Protein 3BL4 (pdb70)

Organism: Arthrobacter sp. (strain FB24) (NCBI:txid290399)

Solvent-accessible surface area: 11296 Å² total

Sequence (226 aa):
DSEVGTEAGLTLGGDGILRLTWPRGAAITAADDAERALRVNQLCGDDRHPLVDATTADVSRGARAVFGRPCQASRIALLGSSPVDRVVLANFFLGINAVPCPTKFFTSERDALTWLALTGLTLGGDGILRLTWPRGAAITAADAERALRRVNQLCGDDRHPLVDATTADVSRGARAVFGRPCQASRIALLGSSPVDRVVLANFFLGINAVPCPTKFFTSERDALTWLALT

CATH classification: 3.40.1680.10 (+1 more: 3.40.970.30)

Radius of gyration: 18.59 Å; Cα contacts (8 Å, |Δi|>4): 405; chains: 2; bounding box: 35×34×60 Å

InterPro domains:
  IPR056695 Domain of unknown function DUF7793 [PF25056] (18-120)

Foldseek 3Di:
DVDDDDPQQWDQDPVRAIEHAPPVFLDDDPVNVVVSCVVCVVQPPHDGHYHAVPDPRNVVSCCVQAVDDDPDQEEEAEDQDPVCVVVVCVVCVNHVYPHHYYYYPDPVVSVVVSPVD/DWDQDPVQAIEAEPPPFLDDDPVSVVVSCVVCVVQPPHDGHYHHVPDPRPVVNVVVLQPQDDPDQEEEAEDQDPVCVVVVCVVCVNNVDDHHYYYYPDPVVRVVVSVPD

Nearest PDB structures (foldseek):
  3bl4-assembly1_B  TM=9.981E-01  e=1.070E-20  Arthrobacter sp. FB24
  3bl4-assembly1_A  TM=9.813E-01  e=1.183E-18  Arthrobacter sp. FB24
  3bl4-assembly1_A  TM=1.005E+00  e=3.025E-22  Arthrobacter sp. FB24
  3bl4-assembly1_B  TM=9.890E-01  e=1.792E-18  Arthrobacter sp. FB24

Secondary structure (DSSP, 8-state):
--S----TTEEE-TTS-EEE--SSSS---HHHHHH--HHHHHHTT--B--B---STHHHHHHHHHH-----BSSEEEE-SSGGGHHHHHHHHHHH--SS-EEEES-HHHHHHHHT--/-EEE-TTS-EEE---SSS---HHHHHH--HHHHHHTT--B--B---SHHHHHHHHHHHHS---BS-EEEE-SSGGGHHHHHHHHHHTT--S-EEEES-HHHHHHHHH--

Structure (mmCIF, N/CA/C/O backbone):
data_3BL4
#
_entry.id   3BL4
#
_cell.length_a   35.373
_cell.length_b   56.127
_cell.length_c   106.335
_cell.angle_alpha   90.000
_cell.angle_beta   90.000
_cell.angle_gamma   90.000
#
_symmetry.space_group_name_H-M   'P 21 21 21'
#
loop_
_entity.id
_entity.type
_entity.pdbx_description
1 polymer 'Uncharacterized protein'
2 non-polymer 'SULFATE ION'
3 non-polymer 1,2-ETHANEDIOL
4 water water
#
loop_
_atom_site.group_PDB
_atom_site.id
_atom_site.type_symbol
_atom_site.label_atom_id
_atom_site.label_alt_id
_atom_site.label_comp_id
_atom_site.label_asym_id
_atom_site.label_entity_id
_atom_site.label_seq_id
_atom_site.pdbx_PDB_ins_code
_atom_site.Cartn_x
_atom_site.Cartn_y
_atom_site.Cartn_z
_atom_site.occupancy
_atom_site.B_iso_or_equiv
_atom_site.auth_seq_id
_atom_site.auth_comp_id
_atom_site.auth_asym_id
_atom_site.auth_atom_id
_atom_site.pdbx_PDB_model_num
ATOM 1 N N . ASP A 1 5 ? 1.150 -12.694 34.542 1.00 54.60 4 ASP A N 1
ATOM 2 C CA . ASP A 1 5 ? 2.069 -13.721 35.109 1.00 54.11 4 ASP A CA 1
ATOM 3 C C . ASP A 1 5 ? 2.381 -13.418 36.584 1.00 53.81 4 ASP A C 1
ATOM 4 O O . ASP A 1 5 ? 2.713 -12.280 36.941 1.00 54.52 4 ASP A O 1
ATOM 6 N N . SER A 1 6 ? 2.246 -14.439 37.433 1.00 52.78 5 SER A N 1
ATOM 7 C CA . SER A 1 6 ? 2.767 -14.399 38.803 1.00 51.58 5 SER A CA 1
ATOM 8 C C . SER A 1 6 ? 4.296 -14.642 38.822 1.00 50.51 5 SER A C 1
ATOM 9 O O . SER A 1 6 ? 4.960 -14.373 39.833 1.00 51.39 5 SER A O 1
ATOM 11 N N . GLU A 1 7 ? 4.843 -15.148 37.710 1.00 47.88 6 GLU A N 1
ATOM 12 C CA . GLU A 1 7 ? 6.265 -15.482 37.608 1.00 44.79 6 GLU A CA 1
ATOM 13 C C . GLU A 1 7 ? 7.127 -14.246 37.351 1.00 41.21 6 GLU A C 1
ATOM 14 O O . GLU A 1 7 ? 6.763 -13.385 36.560 1.00 41.35 6 GLU A O 1
ATOM 16 N N . VAL A 1 8 ? 8.274 -14.165 38.022 1.00 38.14 7 VAL A N 1
ATOM 17 C CA . VAL A 1 8 ? 9.245 -13.106 37.746 1.00 34.79 7 VAL A CA 1
ATOM 18 C C . VAL A 1 8 ? 10.025 -13.415 36.466 1.00 33.61 7 VAL A C 1
ATOM 19 O O . VAL A 1 8 ? 10.596 -14.498 36.329 1.00 33.49 7 VAL A O 1
ATOM 23 N N . GLY A 1 9 ? 10.033 -12.470 35.533 1.00 32.09 8 GLY A N 1
ATOM 24 C CA . GLY A 1 9 ? 10.736 -12.653 34.255 1.00 33.65 8 GLY A CA 1
ATOM 25 C C . GLY A 1 9 ? 11.998 -11.802 34.093 1.00 33.63 8 GLY A C 1
ATOM 26 O O . GLY A 1 9 ? 12.820 -11.689 35.001 1.00 32.03 8 GLY A O 1
ATOM 27 N N . THR A 1 10 ? 12.126 -11.202 32.917 1.00 35.95 9 THR A N 1
ATOM 28 C CA . THR A 1 10 ? 13.278 -10.394 32.526 1.00 38.57 9 THR A CA 1
ATOM 29 C C . THR A 1 10 ? 12.914 -8.908 32.604 1.00 38.80 9 THR A C 1
ATOM 30 O O . THR A 1 10 ? 11.787 -8.548 32.274 1.00 37.86 9 THR A O 1
ATOM 34 N N . GLU A 1 11 ? 13.845 -8.057 33.055 1.00 40.20 10 GLU A N 1
ATOM 35 C CA . GLU A 1 11 ? 13.571 -6.603 33.215 1.00 42.46 10 GLU A CA 1
ATOM 36 C C . GLU A 1 11 ? 13.083 -5.984 31.900 1.00 40.73 10 GLU A C 1
ATOM 37 O O . GLU A 1 11 ? 12.112 -5.219 31.884 1.00 37.24 10 GLU A O 1
ATOM 41 N N . ALA A 1 12 ? 13.778 -6.340 30.813 1.00 41.58 11 ALA A N 1
ATOM 42 C CA . ALA A 1 12 ? 13.449 -5.914 29.444 1.00 41.12 11 ALA A CA 1
ATOM 43 C C . ALA A 1 12 ? 13.663 -4.409 29.240 1.00 39.60 11 ALA A C 1
ATOM 44 O O . ALA A 1 12 ? 13.098 -3.822 28.311 1.00 40.29 11 ALA A O 1
ATOM 46 N N . GLY A 1 13 ? 14.486 -3.808 30.107 1.00 37.16 12 GLY A N 1
ATOM 47 C CA . GLY A 1 13 ? 14.649 -2.352 30.186 1.00 35.22 12 GLY A CA 1
ATOM 48 C C . GLY A 1 13 ? 13.333 -1.590 30.331 1.00 33.49 12 GLY A C 1
ATOM 49 O O . GLY A 1 13 ? 13.186 -0.504 29.774 1.00 33.87 12 GLY A O 1
ATOM 50 N N . LEU A 1 14 ? 12.377 -2.159 31.068 1.00 28.89 13 LEU A N 1
ATOM 51 C CA . LEU A 1 14 ? 11.026 -1.608 31.137 1.00 27.19 13 LEU A CA 1
ATOM 52 C C . LEU A 1 14 ? 10.596 -1.431 32.591 1.00 25.98 13 LEU A C 1
ATOM 53 O O . LEU A 1 14 ? 10.772 -2.341 33.395 1.00 25.80 13 LEU A O 1
ATOM 58 N N . THR A 1 15 ? 10.057 -0.248 32.907 1.00 24.01 14 THR A N 1
ATOM 59 C CA . THR A 1 15 ? 9.513 0.067 34.218 1.00 24.13 14 THR A CA 1
ATOM 60 C C . THR A 1 15 ? 8.258 0.945 34.077 1.00 24.70 14 THR A C 1
ATOM 61 O O . THR A 1 15 ? 8.166 1.748 33.159 1.00 25.01 14 THR A O 1
ATOM 65 N N . LEU A 1 16 ? 7.273 0.733 34.954 1.00 24.94 15 LEU A N 1
ATOM 66 C CA . LEU A 1 16 ? 6.157 1.668 35.140 1.00 24.80 15 LEU A CA 1
ATOM 67 C C . LEU A 1 16 ? 6.438 2.405 36.435 1.00 25.49 15 LEU A C 1
ATOM 68 O O . LEU A 1 16 ? 6.504 1.784 37.506 1.00 27.09 15 LEU A O 1
ATOM 73 N N . GLY A 1 17 ? 6.617 3.716 36.331 1.00 26.16 16 GLY A N 1
ATOM 74 C CA . GLY A 1 17 ? 6.948 4.547 37.482 1.00 27.30 16 GLY A CA 1
ATOM 75 C C . GLY A 1 17 ? 5.762 4.835 38.378 1.00 28.76 16 GLY A C 1
ATOM 76 O O . GLY A 1 17 ? 4.599 4.653 37.987 1.00 28.55 16 GLY A O 1
ATOM 77 N N . GLY A 1 18 ? 6.067 5.283 39.596 1.00 30.83 17 GLY A N 1
ATOM 78 C CA . GLY A 1 18 ? 5.057 5.805 40.522 1.00 29.93 17 GLY A CA 1
ATOM 79 C C . GLY A 1 18 ? 4.416 7.083 39.997 1.00 30.36 17 GLY A C 1
ATOM 80 O O . GLY A 1 18 ? 3.273 7.378 40.324 1.00 31.33 17 GLY A O 1
ATOM 81 N N . ASP A 1 19 ? 5.151 7.832 39.175 1.00 29.97 18 ASP A N 1
ATOM 82 C CA . ASP A 1 19 ? 4.600 8.985 38.444 1.00 30.15 18 ASP A CA 1
ATOM 83 C C . ASP A 1 19 ? 3.609 8.600 37.333 1.00 29.68 18 ASP A C 1
ATOM 84 O O . ASP A 1 19 ? 3.071 9.484 36.667 1.00 30.61 18 ASP A O 1
ATOM 89 N N . GLY A 1 20 ? 3.393 7.300 37.119 1.00 28.89 19 GLY A N 1
ATOM 90 C CA . GLY A 1 20 ? 2.443 6.807 36.114 1.00 28.49 19 GLY A CA 1
ATOM 91 C C . GLY A 1 20 ? 2.961 6.812 34.687 1.00 28.80 19 GLY A C 1
ATOM 92 O O . GLY A 1 20 ? 2.203 6.601 33.742 1.00 29.87 19 GLY A O 1
ATOM 93 N N . ILE A 1 21 ? 4.258 7.046 34.525 1.00 28.97 20 ILE A N 1
ATOM 94 C CA . ILE A 1 21 ? 4.877 7.085 33.204 1.00 27.88 20 ILE A CA 1
ATOM 95 C C . ILE A 1 21 ? 5.644 5.786 32.968 1.00 25.03 20 ILE A C 1
ATOM 96 O O . ILE A 1 21 ? 6.390 5.361 33.832 1.00 26.13 20 ILE A O 1
ATOM 101 N N . LEU A 1 22 ? 5.414 5.142 31.824 1.00 23.72 21 LEU A N 1
ATOM 102 C CA . LEU A 1 22 ? 6.229 3.997 31.393 1.00 24.66 21 LEU A CA 1
ATOM 103 C C . LEU A 1 22 ? 7.559 4.471 30.835 1.00 24.96 21 LEU A C 1
ATOM 104 O O . LEU A 1 22 ? 7.602 5.459 30.115 1.00 24.54 21 LEU A O 1
ATOM 109 N N . ARG A 1 23 ? 8.638 3.759 31.166 1.00 25.08 22 ARG A N 1
ATOM 110 C CA . ARG A 1 23 ? 9.950 4.029 30.586 1.00 25.92 22 ARG A CA 1
ATOM 111 C C . ARG A 1 23 ? 10.507 2.761 29.972 1.00 25.86 22 ARG A C 1
ATOM 112 O O . ARG A 1 23 ? 10.737 1.773 30.675 1.00 24.51 22 ARG A O 1
ATOM 120 N N . LEU A 1 24 ? 10.695 2.799 28.655 1.00 25.95 23 LEU A N 1
ATOM 121 C CA . LEU A 1 24 ? 11.282 1.694 27.897 1.00 24.82 23 LEU A CA 1
ATOM 122 C C . LEU A 1 24 ? 12.682 2.051 27.386 1.00 25.76 23 LEU A C 1
ATOM 123 O O . LEU A 1 24 ? 12.874 3.053 26.705 1.00 22.42 23 LEU A O 1
ATOM 128 N N . THR A 1 25 ? 13.655 1.201 27.700 1.00 27.08 24 THR A N 1
ATOM 129 C CA . THR A 1 25 ? 14.982 1.331 27.131 1.00 27.05 24 THR A CA 1
ATOM 130 C C . THR A 1 25 ? 15.003 0.538 25.835 1.00 26.76 24 THR A C 1
ATOM 131 O O . THR A 1 25 ? 14.993 -0.694 25.847 1.00 26.03 24 THR A O 1
ATOM 135 N N . TRP A 1 26 ? 14.966 1.268 24.722 1.00 25.99 25 TRP A N 1
ATOM 136 C CA . TRP A 1 26 ? 14.950 0.680 23.397 1.00 26.22 25 TRP A CA 1
ATOM 137 C C . TRP A 1 26 ? 15.594 1.663 22.426 1.00 27.63 25 TRP A C 1
ATOM 138 O O . TRP A 1 26 ? 15.240 2.823 22.435 1.00 28.51 25 TRP A O 1
ATOM 149 N N . PRO A 1 27 ? 16.553 1.202 21.599 1.00 29.58 26 PRO A N 1
ATOM 150 C CA . PRO A 1 27 ? 17.144 -0.131 21.599 1.00 31.74 26 PRO A CA 1
ATOM 151 C C . PRO A 1 27 ? 18.1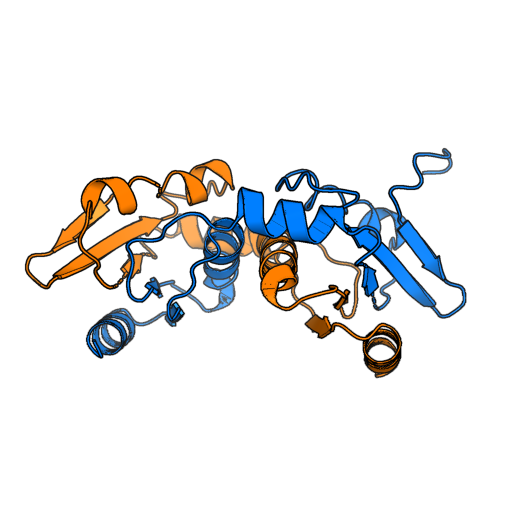27 -0.246 22.748 1.00 34.06 26 PRO A C 1
ATOM 152 O O . PRO A 1 27 ? 18.542 0.770 23.302 1.00 34.56 26 PRO A O 1
ATOM 156 N N . ARG A 1 28 ? 18.471 -1.471 23.115 1.00 38.82 27 ARG A N 1
ATOM 157 C CA . ARG A 1 28 ? 19.383 -1.697 24.226 1.00 42.85 27 ARG A CA 1
ATOM 158 C C . ARG A 1 28 ? 20.838 -1.421 23.810 1.00 45.14 27 ARG A C 1
ATOM 159 O O . ARG A 1 28 ? 21.662 -1.047 24.651 1.00 46.76 27 ARG A O 1
ATOM 163 N N . GLY A 1 29 ? 21.142 -1.607 22.524 1.00 46.15 28 GLY A N 1
ATOM 164 C CA . GLY A 1 29 ? 22.473 -1.320 21.980 1.00 47.50 28 GLY A CA 1
ATOM 165 C C . GLY A 1 29 ? 22.449 -0.915 20.515 1.00 48.54 28 GLY A C 1
ATOM 166 O O . GLY A 1 29 ? 21.516 -0.245 20.063 1.00 48.03 28 GLY A O 1
ATOM 167 N N . ALA A 1 30 ? 23.482 -1.321 19.775 1.00 48.85 29 ALA A N 1
ATOM 168 C CA . ALA A 1 30 ? 23.596 -0.996 18.358 1.00 48.68 29 ALA A CA 1
ATOM 169 C C . ALA A 1 30 ? 22.828 -1.967 17.458 1.00 48.58 29 ALA A C 1
ATOM 170 O O . ALA A 1 30 ? 22.707 -1.718 16.259 1.00 49.20 29 ALA A O 1
ATOM 172 N N . 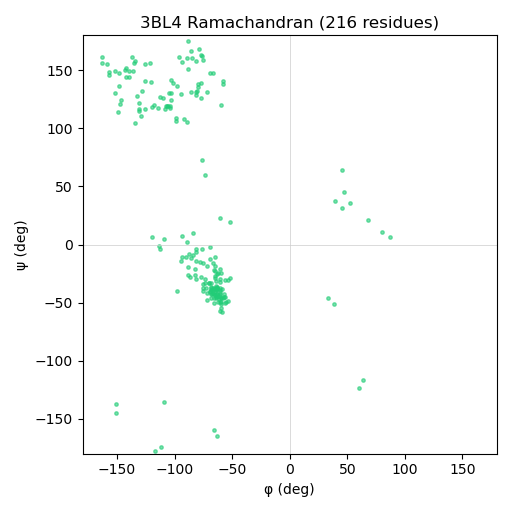ALA A 1 31 ? 22.320 -3.066 18.022 1.00 47.53 30 ALA A N 1
ATOM 173 C CA . ALA A 1 31 ? 21.533 -4.034 17.246 1.00 46.34 30 ALA A CA 1
ATOM 174 C C . ALA A 1 31 ? 20.097 -3.536 17.112 1.00 44.63 30 ALA A C 1
ATOM 175 O O . ALA A 1 31 ? 19.479 -3.161 18.112 1.00 46.53 30 ALA A O 1
ATOM 177 N N . ILE A 1 32 ? 19.583 -3.511 15.881 1.00 40.98 31 ILE A N 1
ATOM 178 C CA . ILE A 1 32 ? 18.212 -3.081 15.614 1.00 38.78 31 ILE A CA 1
ATOM 179 C C . ILE A 1 32 ? 17.486 -4.111 14.774 1.00 36.70 31 ILE A C 1
ATOM 180 O O . ILE A 1 32 ? 17.797 -4.265 13.604 1.00 36.58 31 ILE A O 1
ATOM 185 N N . THR A 1 33 ? 16.515 -4.811 15.357 1.00 34.38 32 THR A N 1
ATOM 186 C CA . THR A 1 33 ? 15.690 -5.731 14.586 1.00 32.03 32 THR A CA 1
ATOM 187 C C . THR A 1 33 ? 14.206 -5.433 14.755 1.00 30.56 32 THR A C 1
ATOM 188 O O . THR A 1 33 ? 13.788 -4.869 15.756 1.00 29.64 32 THR A O 1
ATOM 192 N N . ALA A 1 34 ? 13.417 -5.825 13.762 1.00 29.40 33 ALA A N 1
ATOM 193 C CA . ALA A 1 34 ? 11.971 -5.671 13.814 1.00 28.30 33 ALA A CA 1
ATOM 194 C C . ALA A 1 34 ? 11.382 -6.485 14.963 1.00 27.90 33 ALA A C 1
ATOM 195 O O . ALA A 1 34 ? 10.512 -6.004 15.690 1.00 28.66 33 ALA A O 1
ATOM 197 N N . ALA A 1 35 ? 11.859 -7.723 15.106 1.00 27.21 34 ALA A N 1
ATOM 198 C CA . ALA A 1 35 ? 11.428 -8.623 16.169 1.00 27.53 34 ALA A CA 1
ATOM 199 C C . ALA A 1 35 ? 11.637 -8.048 17.561 1.00 26.44 34 ALA A C 1
ATOM 200 O O . ALA A 1 35 ? 10.789 -8.240 18.421 1.00 25.27 34 ALA A O 1
ATOM 202 N N A ASP A 1 36 ? 12.774 -7.383 17.782 0.50 26.08 35 ASP A N 1
ATOM 203 N N B ASP A 1 36 ? 12.763 -7.365 17.769 0.50 27.08 35 ASP A N 1
ATOM 204 C CA A ASP A 1 36 ? 13.076 -6.743 19.065 0.50 26.76 35 ASP A CA 1
ATOM 205 C CA B ASP A 1 36 ? 13.092 -6.748 19.052 0.50 28.49 35 ASP A CA 1
ATOM 206 C C A ASP A 1 36 ? 12.090 -5.624 19.335 0.50 27.43 35 ASP A C 1
ATOM 207 C C B ASP A 1 36 ? 12.145 -5.592 19.347 0.50 28.44 35 ASP A C 1
ATOM 208 O O A ASP A 1 36 ? 11.541 -5.535 20.429 0.50 28.93 35 ASP A O 1
ATOM 209 O O B ASP A 1 36 ? 11.687 -5.441 20.475 0.50 30.10 35 ASP A O 1
ATOM 218 N N . ALA A 1 37 ? 11.864 -4.783 18.328 1.00 27.44 36 ALA A N 1
ATOM 219 C CA . ALA A 1 37 ? 10.910 -3.692 18.433 1.00 27.31 36 ALA A CA 1
ATOM 220 C C . ALA A 1 37 ? 9.515 -4.221 18.759 1.00 27.79 36 ALA A C 1
ATOM 221 O O . ALA A 1 37 ? 8.853 -3.652 19.595 1.00 29.45 36 ALA A O 1
ATOM 223 N N . GLU A 1 38 ? 9.077 -5.294 18.095 1.00 27.89 37 GLU A N 1
ATOM 224 C CA . GLU A 1 38 ? 7.784 -5.912 18.398 1.00 32.27 37 GLU A CA 1
ATOM 225 C C . GLU A 1 38 ? 7.752 -6.499 19.809 1.00 30.81 37 GLU A C 1
ATOM 226 O O . GLU A 1 38 ? 6.751 -6.366 20.520 1.00 30.76 37 GLU A O 1
ATOM 232 N N . ARG A 1 39 ? 8.831 -7.179 20.197 1.00 29.67 38 ARG A N 1
ATOM 233 C CA . ARG A 1 39 ? 8.895 -7.804 21.505 1.00 29.65 38 ARG A CA 1
ATOM 234 C C . ARG A 1 39 ? 8.837 -6.740 22.587 1.00 27.73 38 ARG A C 1
ATOM 235 O O . ARG A 1 39 ? 8.196 -6.935 23.611 1.00 24.70 38 ARG A O 1
ATOM 243 N N . ALA A 1 40 ? 9.499 -5.611 22.351 1.00 25.96 39 ALA A N 1
ATOM 244 C CA . ALA A 1 40 ? 9.494 -4.517 23.313 1.00 26.36 39 ALA A CA 1
ATOM 245 C C . ALA A 1 40 ? 8.083 -4.001 23.565 1.00 26.31 39 ALA A C 1
ATOM 246 O O . ALA A 1 40 ? 7.741 -3.711 24.701 1.00 26.02 39 A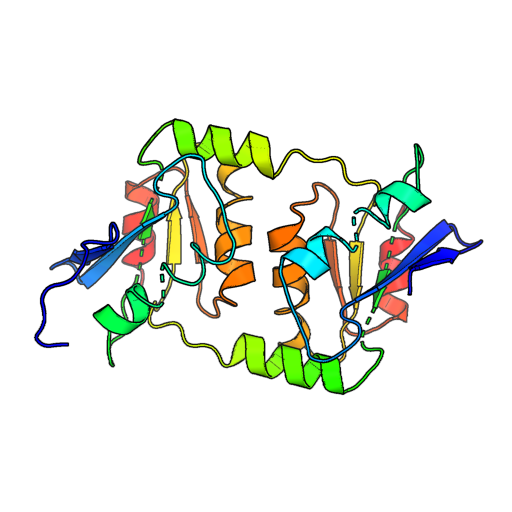LA A O 1
ATOM 256 N N . LEU A 1 42 ? 5.300 -5.751 23.059 1.00 28.97 41 LEU A N 1
ATOM 257 C CA . LEU A 1 42 ? 4.577 -6.852 23.707 1.00 29.92 41 LEU A CA 1
ATOM 258 C C . LEU A 1 42 ? 4.752 -6.769 25.211 1.00 27.37 41 LEU A C 1
ATOM 259 O O . LEU A 1 42 ? 3.794 -6.889 25.939 1.00 28.89 41 LEU A O 1
ATOM 264 N N . ARG A 1 43 ? 5.984 -6.547 25.654 1.00 26.65 42 ARG A N 1
ATOM 265 C CA . ARG A 1 43 ? 6.303 -6.434 27.076 1.00 27.05 42 ARG A CA 1
ATOM 266 C C . ARG A 1 43 ? 5.648 -5.210 27.727 1.00 25.58 42 ARG A C 1
ATOM 267 O O . ARG A 1 43 ? 5.243 -5.269 28.878 1.00 24.00 42 ARG A O 1
ATOM 275 N N . VAL A 1 44 ? 5.585 -4.102 27.002 1.00 26.31 43 VAL A N 1
ATOM 276 C CA . VAL A 1 44 ? 4.873 -2.908 27.471 1.00 26.14 43 VAL A CA 1
ATOM 277 C C . VAL A 1 44 ? 3.402 -3.224 27.711 1.00 27.92 43 VAL A C 1
ATOM 278 O O . VAL A 1 44 ? 2.827 -2.828 28.732 1.00 30.14 43 VAL A O 1
ATOM 282 N N . ASN A 1 45 ? 2.797 -3.918 26.750 1.00 28.12 44 ASN A N 1
ATOM 283 C CA . ASN A 1 45 ? 1.380 -4.276 26.819 1.00 28.89 44 ASN A CA 1
ATOM 284 C C . ASN A 1 45 ? 1.119 -5.266 27.935 1.00 27.62 44 ASN A C 1
ATOM 285 O O . ASN A 1 45 ? 0.154 -5.108 28.648 1.00 27.11 44 ASN A O 1
ATOM 290 N N . GLN A 1 46 ? 1.983 -6.262 28.095 1.00 27.85 45 GLN A N 1
ATOM 291 C CA . GLN A 1 46 ? 1.826 -7.233 29.180 1.00 30.01 45 GLN A CA 1
ATOM 292 C C . GLN A 1 46 ? 1.947 -6.567 30.558 1.00 30.41 45 GLN A C 1
ATOM 293 O O . GLN A 1 46 ? 1.221 -6.918 31.485 1.00 32.12 45 GLN A O 1
ATOM 299 N N . LEU A 1 47 ? 2.844 -5.594 30.686 1.00 29.72 46 LEU A N 1
ATOM 300 C CA . LEU A 1 47 ? 3.018 -4.879 31.956 1.00 29.27 46 LEU A CA 1
ATOM 301 C C . LEU A 1 47 ? 1.810 -4.015 32.253 1.00 29.91 46 LEU A C 1
ATOM 302 O O . LEU A 1 47 ? 1.395 -3.921 33.392 1.00 30.66 46 LEU A O 1
ATOM 307 N N . CYS A 1 48 ? 1.256 -3.371 31.231 1.00 31.61 47 CYS A N 1
ATOM 308 C CA . CYS A 1 48 ? 0.153 -2.425 31.415 1.00 32.01 47 CYS A CA 1
ATOM 309 C C . CYS A 1 48 ? -1.172 -3.113 31.718 1.00 33.44 47 CYS A C 1
ATOM 310 O O . CYS A 1 48 ? -2.009 -2.572 32.444 1.00 32.12 47 CYS A O 1
ATOM 313 N N . GLY A 1 49 ? -1.357 -4.291 31.137 1.00 33.83 48 GLY A N 1
ATOM 314 C CA . GLY A 1 49 ? -2.602 -5.013 31.270 1.00 35.33 48 GLY A CA 1
ATOM 315 C C . GLY A 1 49 ? -3.712 -4.158 30.713 1.00 36.08 48 GLY A C 1
ATOM 316 O O . GLY A 1 49 ? -3.636 -3.725 29.565 1.00 36.46 48 GLY A O 1
ATOM 317 N N . ASP A 1 50 ? -4.722 -3.894 31.539 1.00 38.44 49 ASP A N 1
ATOM 318 C CA . ASP A 1 50 ? -5.927 -3.158 31.123 1.00 39.99 49 ASP A CA 1
ATOM 319 C C . ASP A 1 50 ? -5.751 -1.649 31.107 1.00 39.03 49 ASP A C 1
ATOM 320 O O . ASP A 1 50 ? -6.590 -0.934 30.547 1.00 39.63 49 ASP A O 1
ATOM 325 N N . ASP A 1 51 ? -4.678 -1.173 31.737 1.00 37.54 50 ASP A N 1
ATOM 326 C CA . ASP A 1 51 ? -4.466 0.252 31.968 1.00 36.95 50 ASP A CA 1
AT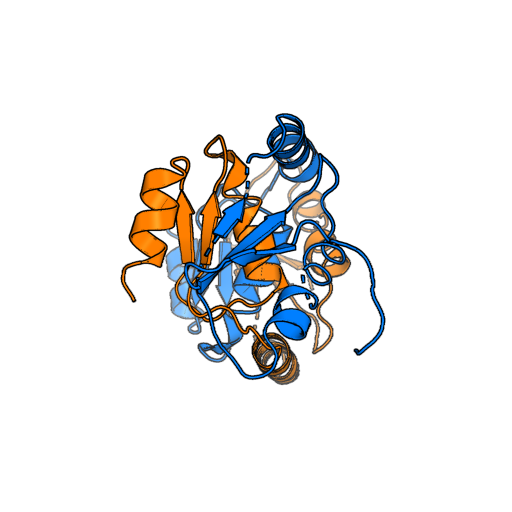OM 327 C C . ASP A 1 51 ? -3.628 0.898 30.879 1.00 35.03 50 ASP A C 1
ATOM 328 O O . ASP A 1 51 ? -2.849 0.235 30.213 1.00 34.42 50 ASP A O 1
ATOM 333 N N . ARG A 1 52 ? -3.775 2.208 30.730 1.00 33.22 51 ARG A N 1
ATOM 334 C CA . ARG A 1 52 ? -3.006 2.958 29.758 1.00 33.09 51 ARG A CA 1
ATOM 335 C C . ARG A 1 52 ? -2.180 4.045 30.437 1.00 31.52 51 ARG A C 1
ATOM 336 O O . ARG A 1 52 ? -2.656 4.713 31.363 1.00 30.55 51 ARG A O 1
ATOM 344 N N . HIS A 1 53 ? -0.942 4.217 29.969 1.00 28.46 52 HIS A N 1
ATOM 345 C CA . HIS A 1 53 ? -0.011 5.199 30.537 1.00 26.77 52 HIS A CA 1
ATOM 346 C C . HIS A 1 53 ? 0.802 5.850 29.452 1.00 26.33 52 HIS A C 1
ATOM 347 O O . HIS A 1 53 ? 1.056 5.240 28.423 1.00 27.08 52 HIS A O 1
ATOM 354 N N . PRO A 1 54 ? 1.237 7.099 29.676 1.00 27.38 53 PRO A N 1
ATOM 355 C CA . PRO A 1 54 ? 2.226 7.688 28.775 1.00 25.71 53 PRO A CA 1
ATOM 356 C C . PRO A 1 54 ? 3.517 6.896 28.833 1.00 24.73 53 PRO A C 1
ATOM 357 O O . PRO A 1 54 ? 3.828 6.355 29.878 1.00 24.34 53 PRO A O 1
ATOM 369 N N . LEU A 1 56 ? 7.793 6.934 27.806 1.00 24.26 55 LEU A N 1
ATOM 370 C CA . LEU A 1 56 ? 9.039 7.458 27.276 1.00 24.80 55 LEU A CA 1
ATOM 371 C C . LEU A 1 56 ? 9.831 6.267 26.727 1.00 23.61 55 LEU A C 1
ATOM 372 O O . LEU A 1 56 ? 10.051 5.291 27.449 1.00 22.99 55 LEU A O 1
ATOM 377 N N . VAL A 1 57 ? 10.216 6.324 25.449 1.00 23.71 56 VAL A N 1
ATOM 378 C CA . VAL A 1 57 ? 11.153 5.345 24.877 1.00 25.14 56 VAL A CA 1
ATOM 379 C C . VAL A 1 57 ? 12.525 5.994 24.873 1.00 25.11 56 VAL A C 1
ATOM 380 O O . VAL A 1 57 ? 12.793 6.911 24.098 1.00 26.79 56 VAL A O 1
ATOM 384 N N . ASP A 1 58 ? 13.372 5.541 25.792 1.00 22.84 57 ASP A N 1
ATOM 385 C CA . ASP A 1 58 ? 14.701 6.092 25.955 1.00 25.26 57 ASP A CA 1
ATOM 386 C C . ASP A 1 58 ? 15.622 5.390 24.961 1.00 24.81 57 ASP A C 1
ATOM 387 O O . ASP A 1 58 ? 16.031 4.243 25.178 1.00 20.99 57 ASP A O 1
ATOM 400 N N . ALA A 1 60 ? 18.478 6.831 24.150 1.00 31.83 59 ALA A N 1
ATOM 401 C CA . ALA A 1 60 ? 19.744 7.515 24.435 1.00 33.50 59 ALA A CA 1
ATOM 402 C C . ALA A 1 60 ? 20.449 6.963 25.688 1.00 36.11 59 ALA A C 1
ATOM 403 O O . ALA A 1 60 ? 21.032 7.738 26.448 1.00 39.12 59 ALA A O 1
ATOM 405 N N . THR A 1 61 ? 20.393 5.650 25.920 1.00 37.63 60 THR A N 1
ATOM 406 C CA . THR A 1 61 ? 21.018 5.052 27.117 1.00 39.00 60 THR A CA 1
ATOM 407 C C . THR A 1 61 ? 22.514 4.812 26.910 1.00 40.96 60 THR A C 1
ATOM 408 O O . THR A 1 61 ? 23.259 4.692 27.872 1.00 41.51 60 THR A O 1
ATOM 412 N N . THR A 1 62 ? 22.929 4.738 25.649 1.00 41.87 61 THR A N 1
ATOM 413 C CA . THR A 1 62 ? 24.301 4.410 25.271 1.00 42.17 61 THR A CA 1
ATOM 414 C C . THR A 1 62 ? 24.621 5.068 23.934 1.00 41.66 61 THR A C 1
ATOM 415 O O . THR A 1 62 ? 23.737 5.243 23.094 1.00 39.95 61 THR A O 1
ATOM 419 N N . ALA A 1 63 ? 25.887 5.415 23.737 1.00 41.07 62 ALA A N 1
ATOM 420 C CA . ALA A 1 63 ? 26.351 5.997 22.490 1.00 40.80 62 ALA A CA 1
ATOM 421 C C . ALA A 1 63 ? 26.266 5.011 21.317 1.00 41.21 62 ALA A C 1
ATOM 422 O O . ALA A 1 63 ? 26.321 5.415 20.160 1.00 42.05 62 ALA A O 1
ATOM 424 N N . ASP A 1 64 ? 26.117 3.729 21.621 1.00 40.01 63 ASP A N 1
ATOM 425 C CA . ASP A 1 64 ? 26.033 2.685 20.601 1.00 41.29 63 ASP A CA 1
ATOM 426 C C . ASP A 1 64 ? 24.695 2.624 19.866 1.00 39.90 63 ASP A C 1
ATOM 427 O O . ASP A 1 64 ? 24.602 2.003 18.801 1.00 39.13 63 ASP A O 1
ATOM 432 N N . VAL A 1 65 ? 23.665 3.263 20.415 1.00 37.66 64 VAL A N 1
ATOM 433 C CA . VAL A 1 65 ? 22.374 3.296 19.751 1.00 35.19 64 VAL A CA 1
ATOM 434 C C . VAL A 1 65 ? 22.467 4.087 18.444 1.00 34.86 64 VAL A C 1
ATOM 435 O O . VAL A 1 65 ? 22.057 3.593 17.386 1.00 32.19 64 VAL A O 1
ATOM 439 N N . SER A 1 66 ? 23.028 5.295 18.497 1.00 33.35 65 SER A N 1
ATOM 440 C CA . SER A 1 66 ? 23.059 6.128 17.299 1.00 32.23 65 SER A CA 1
ATOM 441 C C . SER A 1 66 ? 23.981 5.512 16.275 1.00 30.11 65 SER A C 1
ATOM 442 O O . SER A 1 66 ? 23.743 5.603 15.068 1.00 28.99 65 SER A O 1
ATOM 445 N N . ARG A 1 67 ? 25.027 4.863 16.767 1.00 29.39 66 ARG A N 1
ATOM 446 C CA . ARG A 1 67 ? 25.973 4.178 15.906 1.00 29.37 66 ARG A CA 1
ATOM 447 C C . ARG A 1 67 ? 25.311 3.034 15.141 1.00 28.98 66 ARG A C 1
ATOM 448 O O . ARG A 1 67 ? 25.606 2.824 13.971 1.00 29.33 66 ARG A O 1
ATOM 456 N N . GLY A 1 68 ? 24.401 2.316 15.789 1.00 31.16 67 GLY A N 1
ATOM 457 C CA . GLY A 1 68 ? 23.592 1.295 15.114 1.00 30.58 67 GLY A CA 1
ATOM 458 C C . GLY A 1 68 ? 22.632 1.923 14.120 1.00 31.68 67 GLY A C 1
ATOM 459 O O . GLY A 1 68 ? 22.421 1.388 13.038 1.00 33.38 67 GLY A O 1
ATOM 460 N N . ALA A 1 69 ? 22.043 3.059 14.484 1.00 31.94 68 ALA A N 1
ATOM 461 C CA . ALA A 1 69 ? 21.099 3.760 13.607 1.00 30.73 68 ALA A CA 1
ATOM 462 C C . ALA A 1 69 ? 21.769 4.059 12.284 1.00 32.41 68 ALA A C 1
ATOM 463 O O . ALA A 1 69 ? 21.228 3.748 11.220 1.00 33.06 68 ALA A O 1
ATOM 465 N N . ARG A 1 70 ? 22.961 4.648 12.361 1.00 32.96 69 ARG A N 1
ATOM 466 C CA . ARG A 1 70 ? 23.734 5.010 11.174 1.00 34.26 69 ARG A CA 1
ATOM 467 C C . ARG A 1 70 ? 24.201 3.788 10.371 1.00 35.81 69 ARG A C 1
ATOM 468 O O . ARG A 1 70 ? 24.242 3.829 9.140 1.00 36.77 69 ARG A O 1
ATOM 476 N N . ALA A 1 71 ? 24.585 2.732 11.084 1.00 35.79 70 ALA A N 1
ATOM 477 C CA . ALA A 1 71 ? 25.094 1.509 10.483 1.00 36.40 70 ALA A CA 1
ATOM 478 C C . ALA A 1 71 ? 24.011 0.761 9.722 1.00 35.80 70 ALA A C 1
ATOM 479 O O . ALA A 1 71 ? 24.260 0.330 8.601 1.00 38.82 70 ALA A O 1
ATOM 481 N N . VAL A 1 72 ? 22.824 0.602 10.307 1.00 35.16 71 VAL A N 1
ATOM 482 C CA . VAL A 1 72 ? 21.746 -0.135 9.629 1.00 36.46 71 VAL A CA 1
ATOM 483 C C . VAL A 1 72 ? 20.874 0.715 8.687 1.00 36.50 71 VAL A C 1
ATOM 484 O O . VAL A 1 72 ? 20.331 0.176 7.717 1.00 34.94 71 VAL A O 1
ATOM 488 N N . PHE A 1 73 ? 20.737 2.016 8.955 1.00 36.63 72 PHE A N 1
ATOM 489 C CA . PHE A 1 73 ? 19.795 2.870 8.198 1.00 37.34 72 PHE A CA 1
ATOM 490 C C . PHE A 1 73 ? 20.433 3.889 7.242 1.00 39.09 72 PHE A C 1
ATOM 491 O O . PHE A 1 73 ? 19.719 4.680 6.628 1.00 40.43 72 PHE A O 1
ATOM 499 N N . GLY A 1 74 ? 21.752 3.876 7.088 1.00 41.01 73 GLY A N 1
ATOM 500 C CA . GLY A 1 74 ? 22.421 4.806 6.150 1.00 41.80 73 GLY A CA 1
ATOM 501 C C . GLY A 1 74 ? 22.460 4.348 4.695 1.00 42.38 73 GLY A C 1
ATOM 502 O O . GLY A 1 74 ? 23.097 4.979 3.860 1.00 42.22 73 GLY A O 1
ATOM 503 N N . ARG A 1 75 ? 21.730 3.280 4.386 1.00 44.47 74 ARG A N 1
ATOM 504 C CA . ARG A 1 75 ? 21.788 2.620 3.077 1.00 45.39 74 ARG A CA 1
ATOM 505 C C . ARG A 1 75 ? 21.236 3.508 1.948 1.00 44.32 74 ARG A C 1
ATOM 506 O O . ARG A 1 75 ? 20.313 4.299 2.157 1.00 41.41 74 ARG A O 1
ATOM 514 N N . PRO A 1 76 ? 21.795 3.363 0.733 1.00 44.58 75 PRO A N 1
ATOM 515 C CA . PRO A 1 76 ? 21.398 4.250 -0.366 1.00 43.79 75 PRO A CA 1
ATOM 516 C C . PRO A 1 76 ? 19.972 3.979 -0.821 1.00 41.51 75 PRO A C 1
ATOM 517 O O . PRO A 1 76 ? 19.505 2.845 -0.761 1.00 41.52 75 PRO A O 1
ATOM 521 N N . CYS A 1 77 ? 19.288 5.023 -1.262 1.00 39.93 76 CYS A N 1
ATOM 522 C CA . CYS A 1 77 ? 17.935 4.890 -1.765 1.00 38.29 76 CYS A CA 1
ATOM 523 C C . CYS A 1 77 ? 17.881 5.605 -3.095 1.00 35.85 76 CYS A C 1
ATOM 524 O O . CYS A 1 77 ? 18.088 6.818 -3.155 1.00 34.89 76 CYS A O 1
ATOM 527 N N . GLN A 1 78 ? 17.613 4.853 -4.161 1.00 33.84 77 GLN A N 1
ATOM 528 C CA . GLN A 1 78 ? 17.607 5.418 -5.519 1.00 32.36 77 GLN A CA 1
ATOM 529 C C . GLN A 1 78 ? 16.311 6.151 -5.895 1.00 30.66 77 GLN A C 1
ATOM 530 O O . GLN A 1 78 ? 16.219 6.704 -6.983 1.00 30.84 77 GLN A O 1
ATOM 536 N N . ALA A 1 79 ? 15.319 6.143 -5.009 1.00 27.48 78 ALA A N 1
ATOM 537 C CA . ALA A 1 79 ? 14.076 6.872 -5.213 1.00 26.52 78 ALA A CA 1
ATOM 538 C C . ALA A 1 79 ? 14.272 8.353 -4.864 1.00 26.53 78 ALA A C 1
ATOM 539 O O . ALA A 1 79 ? 14.808 8.671 -3.820 1.00 27.65 78 ALA A O 1
ATOM 541 N N . SER A 1 80 ? 13.832 9.256 -5.727 1.00 27.09 79 SER A N 1
ATOM 542 C CA . SER A 1 80 ? 14.000 10.700 -5.492 1.00 28.48 79 SER A CA 1
ATOM 543 C C . SER A 1 80 ? 12.844 11.300 -4.685 1.00 28.15 79 SER A C 1
ATOM 544 O O . SER A 1 80 ? 13.004 12.334 -4.026 1.00 29.19 79 SER A O 1
ATOM 547 N N . ARG A 1 81 ? 11.674 10.675 -4.775 1.00 25.39 80 ARG A N 1
ATOM 548 C CA . ARG A 1 81 ? 10.542 10.971 -3.901 1.00 24.75 80 ARG A CA 1
ATOM 549 C C . ARG A 1 81 ? 9.629 9.764 -3.935 1.00 23.24 80 ARG A C 1
ATOM 550 O O . ARG A 1 81 ? 9.684 8.993 -4.891 1.00 24.58 80 ARG A O 1
ATOM 558 N N . ILE A 1 82 ? 8.821 9.555 -2.901 1.00 22.13 81 ILE A N 1
ATOM 559 C CA . ILE A 1 82 ? 7.996 8.329 -2.852 1.00 21.79 81 ILE A CA 1
ATOM 560 C C . ILE A 1 82 ? 6.538 8.635 -2.543 1.00 20.96 81 ILE A C 1
ATOM 561 O O . ILE A 1 82 ? 6.257 9.245 -1.547 1.00 22.53 81 ILE A O 1
ATOM 566 N N . ALA A 1 83 ? 5.625 8.240 -3.430 1.00 20.31 82 ALA A N 1
ATOM 567 C CA . ALA A 1 83 ? 4.196 8.356 -3.181 1.00 18.18 82 ALA A CA 1
ATOM 568 C C . ALA A 1 83 ? 3.737 6.965 -2.833 1.00 20.76 82 ALA A C 1
ATOM 569 O O . ALA A 1 83 ? 3.966 6.038 -3.600 1.00 22.14 82 ALA A O 1
ATOM 571 N N . LEU A 1 84 ? 3.101 6.802 -1.682 1.00 20.41 83 LEU A N 1
ATOM 572 C CA . LEU A 1 84 ? 2.604 5.507 -1.302 1.00 20.22 83 LEU A CA 1
ATOM 573 C C . LEU A 1 84 ? 1.099 5.551 -1.450 1.00 22.06 83 LEU A C 1
ATOM 574 O O . LEU A 1 84 ? 0.440 6.363 -0.816 1.00 23.24 83 LEU A O 1
ATOM 579 N N . LEU A 1 85 ? 0.569 4.687 -2.313 1.00 21.71 84 LEU A N 1
ATOM 580 C CA . LEU A 1 85 ? -0.829 4.744 -2.701 1.00 20.48 84 LEU A CA 1
ATOM 581 C C . LEU A 1 85 ? -1.610 3.627 -2.052 1.00 23.52 84 LEU A C 1
ATOM 582 O O . LEU A 1 85 ? -1.326 2.453 -2.293 1.00 22.51 84 LEU A O 1
ATOM 587 N N . GLY A 1 86 ? -2.604 3.988 -1.241 1.00 24.45 85 GLY A N 1
ATOM 588 C CA . GLY A 1 86 ? -3.532 2.997 -0.662 1.00 26.06 85 GLY A CA 1
ATOM 589 C C . GLY A 1 86 ? -4.957 3.074 -1.179 1.00 26.01 85 GLY A C 1
ATOM 590 O O . GLY A 1 86 ? -5.247 3.832 -2.081 1.00 26.39 85 GLY A O 1
ATOM 591 N N . SER A 1 87 ? -5.836 2.275 -0.585 1.00 28.95 86 SER A N 1
ATOM 592 C CA . SER A 1 87 ? -7.272 2.243 -0.918 1.00 32.15 86 SER A CA 1
ATOM 593 C C . SER A 1 87 ? -8.128 3.067 0.043 1.00 32.11 86 SER A C 1
ATOM 594 O O . SER A 1 87 ? -9.108 3.694 -0.363 1.00 31.56 86 SER A O 1
ATOM 597 N N . SER A 1 88 ? -7.785 2.998 1.323 1.00 32.30 87 SER A N 1
ATOM 598 C CA . SER A 1 88 ? -8.478 3.744 2.354 1.00 32.02 87 SER A CA 1
ATOM 599 C C . SER A 1 88 ? -7.438 4.333 3.298 1.00 30.42 87 SER A C 1
ATOM 600 O O . SER A 1 88 ? -6.284 3.899 3.281 1.00 29.79 87 SER A O 1
ATOM 603 N N . PRO A 1 89 ? -7.818 5.351 4.092 1.00 29.92 88 PRO A N 1
ATOM 604 C CA . PRO A 1 89 ? -6.894 5.965 5.060 1.00 27.65 88 PRO A CA 1
ATOM 605 C C . PRO A 1 89 ? -6.169 5.009 6.029 1.00 26.39 88 PRO A C 1
ATOM 606 O O . PRO A 1 89 ? -5.068 5.320 6.447 1.00 26.22 88 PRO A O 1
ATOM 610 N N . VAL A 1 90 ? -6.759 3.864 6.369 1.00 25.64 89 VAL A N 1
ATOM 611 C CA . VAL A 1 90 ? -6.103 2.895 7.257 1.00 25.43 89 VAL A CA 1
ATOM 612 C C . VAL A 1 90 ? -4.829 2.294 6.645 1.00 28.00 89 VAL A C 1
ATOM 613 O O . VAL A 1 90 ? -3.970 1.787 7.367 1.00 27.22 89 VAL A O 1
ATOM 617 N N . ASP A 1 91 ? -4.719 2.329 5.312 1.00 29.89 90 ASP A N 1
ATOM 618 C CA . ASP A 1 91 ? -3.579 1.736 4.607 1.00 28.94 90 ASP A CA 1
ATOM 619 C C . ASP A 1 91 ? -2.303 2.521 4.863 1.00 28.08 90 ASP A C 1
ATOM 620 O O . ASP A 1 91 ? -1.220 2.046 4.538 1.00 26.96 90 ASP A O 1
ATOM 625 N N . ARG A 1 92 ? -2.432 3.717 5.433 1.00 26.51 91 ARG A N 1
ATOM 626 C CA . ARG A 1 92 ? -1.278 4.485 5.894 1.00 26.26 91 ARG A CA 1
ATOM 627 C C . ARG A 1 92 ? -0.353 3.704 6.864 1.00 25.85 91 ARG A C 1
ATOM 628 O O . ARG A 1 92 ? 0.860 3.949 6.902 1.00 23.66 91 ARG A O 1
ATOM 636 N N . VAL A 1 93 ? -0.917 2.779 7.640 1.00 23.37 92 VAL A N 1
ATOM 637 C CA A VAL A 1 93 ? -0.134 1.946 8.546 0.50 24.64 92 VAL A CA 1
ATOM 638 C CA B VAL A 1 93 ? -0.107 1.968 8.547 0.50 23.46 92 VAL A CA 1
ATOM 639 C C . VAL A 1 93 ? 0.895 1.114 7.772 1.00 24.46 92 VAL A C 1
ATOM 640 O O . VAL A 1 93 ? 1.994 0.831 8.264 1.00 27.20 92 VAL A O 1
ATOM 647 N N . LEU A 1 94 ? 0.536 0.714 6.559 1.00 25.23 93 LEU A N 1
ATOM 648 C CA . LEU A 1 94 ? 1.461 -0.025 5.684 1.00 25.53 93 LEU A CA 1
ATOM 649 C C . LEU A 1 94 ? 2.550 0.891 5.130 1.00 24.41 93 LEU A C 1
ATOM 650 O O . LEU A 1 94 ? 3.719 0.482 4.990 1.00 26.00 93 LEU A O 1
ATOM 655 N N . ALA A 1 95 ? 2.163 2.122 4.815 1.00 25.87 94 ALA A N 1
ATOM 656 C CA . ALA A 1 95 ? 3.099 3.140 4.360 1.00 27.28 94 ALA A CA 1
ATOM 657 C C . ALA A 1 95 ? 4.140 3.395 5.428 1.00 27.05 94 ALA A C 1
ATOM 658 O O . ALA A 1 95 ? 5.339 3.367 5.158 1.00 29.77 94 ALA A O 1
ATOM 660 N N . ASN A 1 96 ? 3.670 3.611 6.647 1.00 26.24 95 ASN A N 1
ATOM 661 C CA . ASN A 1 96 ? 4.553 3.819 7.795 1.00 25.92 95 ASN A CA 1
ATOM 662 C C . ASN A 1 96 ? 5.467 2.630 8.079 1.00 24.28 95 ASN A C 1
ATOM 663 O O . ASN A 1 96 ? 6.623 2.814 8.458 1.00 24.22 95 ASN A O 1
ATOM 668 N N . PHE A 1 97 ? 4.959 1.422 7.894 1.00 22.01 96 PHE A N 1
ATOM 669 C CA . PHE A 1 97 ? 5.791 0.232 7.997 1.00 22.53 96 PHE A CA 1
ATOM 670 C C . PHE A 1 97 ? 6.941 0.295 6.989 1.00 24.49 96 PHE A C 1
ATOM 671 O O . PHE A 1 97 ? 8.113 0.276 7.369 1.00 27.01 96 PHE A O 1
ATOM 679 N N . PHE A 1 98 ? 6.599 0.416 5.708 1.00 25.15 97 PHE A N 1
ATOM 680 C CA . PHE A 1 98 ? 7.575 0.433 4.617 1.00 25.03 97 PHE A CA 1
ATOM 681 C C . PHE A 1 98 ? 8.671 1.499 4.849 1.00 25.72 97 PHE A C 1
ATOM 682 O O . PHE A 1 98 ? 9.858 1.220 4.738 1.00 25.43 97 PHE A O 1
ATOM 690 N N . LEU A 1 99 ? 8.238 2.707 5.182 1.00 25.13 98 LEU A N 1
ATOM 691 C CA . LEU A 1 99 ? 9.118 3.841 5.368 1.00 26.33 98 LEU A CA 1
ATOM 692 C C . LEU A 1 99 ? 9.902 3.747 6.659 1.00 25.98 98 LEU A C 1
ATOM 693 O O . LEU A 1 99 ? 11.002 4.302 6.763 1.00 27.46 98 LEU A O 1
ATOM 698 N N . GLY A 1 100 ? 9.307 3.097 7.656 1.00 24.03 99 GLY A N 1
ATOM 699 C CA . GLY A 1 100 ? 9.981 2.802 8.900 1.00 23.69 99 GLY A CA 1
ATOM 700 C C . GLY A 1 100 ? 11.146 1.859 8.673 1.00 22.48 99 GLY A C 1
ATOM 701 O O . GLY A 1 100 ? 12.239 2.080 9.198 1.00 20.67 99 GLY A O 1
ATOM 702 N N . ILE A 1 101 ? 10.909 0.814 7.882 1.00 24.50 100 ILE A N 1
ATOM 703 C CA . ILE A 1 101 ? 11.956 -0.163 7.548 1.00 25.68 100 ILE A CA 1
ATOM 704 C C . ILE A 1 101 ? 13.065 0.463 6.705 1.00 24.88 100 ILE A C 1
ATOM 705 O O . ILE A 1 101 ? 14.234 0.281 6.984 1.00 23.06 100 ILE A O 1
ATOM 710 N N . ASN A 1 102 ? 12.683 1.226 5.693 1.00 27.08 101 ASN A N 1
ATOM 711 C CA . ASN A 1 102 ? 13.621 1.668 4.670 1.00 28.09 101 ASN A CA 1
ATOM 712 C C . ASN A 1 102 ? 14.277 3.039 4.855 1.00 28.18 101 ASN A C 1
ATOM 713 O O . ASN A 1 102 ? 15.263 3.350 4.192 1.00 31.84 101 ASN A O 1
ATOM 718 N N . ALA A 1 103 ? 13.751 3.852 5.750 1.00 27.90 102 ALA A N 1
ATOM 719 C CA . ALA A 1 103 ? 14.437 5.054 6.200 1.00 26.20 102 ALA A CA 1
ATOM 720 C C . ALA A 1 103 ? 15.033 5.875 5.056 1.00 25.89 102 ALA A C 1
ATOM 721 O O . ALA A 1 103 ? 16.241 6.048 4.973 1.00 28.74 102 ALA A O 1
ATOM 723 N N . VAL A 1 104 ? 14.175 6.390 4.189 1.00 25.61 103 VAL A N 1
ATOM 724 C CA . VAL A 1 104 ? 14.599 7.150 3.009 1.00 25.25 103 VAL A CA 1
ATOM 725 C C . VAL A 1 104 ? 14.746 8.627 3.382 1.00 25.42 103 VAL A C 1
ATOM 726 O O . VAL A 1 104 ? 14.073 9.091 4.292 1.00 26.17 103 VAL A O 1
ATOM 730 N N . PRO A 1 105 ? 15.636 9.363 2.698 1.00 25.99 104 PRO A N 1
ATOM 731 C CA . PRO A 1 105 ? 15.810 10.799 2.938 1.00 25.54 104 PRO A CA 1
ATOM 732 C C . PRO A 1 105 ? 14.913 11.699 2.084 1.00 25.66 104 PRO A C 1
ATOM 733 O O . PRO A 1 105 ? 14.827 12.903 2.317 1.00 29.38 104 PRO A O 1
ATOM 737 N N . CYS A 1 106 ? 14.258 11.124 1.094 1.00 26.02 105 CYS A N 1
ATOM 738 C CA . CYS A 1 106 ? 13.521 11.895 0.119 1.00 24.67 105 CYS A CA 1
ATOM 739 C C . CYS A 1 106 ? 12.134 12.172 0.619 1.00 24.36 105 CYS A C 1
ATOM 740 O O . CYS A 1 106 ? 11.689 11.566 1.597 1.00 29.97 105 CYS A O 1
ATOM 743 N N . PRO A 1 107 ? 11.440 13.095 -0.045 1.00 24.10 106 PRO A N 1
ATOM 744 C CA . PRO A 1 107 ? 10.044 13.331 0.232 1.00 26.25 106 PRO A CA 1
ATOM 745 C C . PRO A 1 107 ? 9.185 12.091 0.058 1.00 26.70 106 PRO A C 1
ATOM 746 O O . PRO A 1 107 ? 9.374 11.311 -0.884 1.00 28.42 106 PRO A O 1
ATOM 750 N N . THR A 1 108 ? 8.261 11.910 0.989 1.00 27.49 107 THR A N 1
ATOM 751 C CA . THR A 1 108 ? 7.328 10.805 0.948 1.00 26.87 107 THR A CA 1
ATOM 752 C C . THR A 1 108 ? 5.957 11.349 1.301 1.00 26.07 107 THR A C 1
ATOM 753 O O . THR A 1 108 ? 5.853 12.320 2.037 1.00 26.46 107 THR A O 1
ATOM 757 N N . LYS A 1 109 ? 4.914 10.745 0.746 1.00 25.27 108 LYS A N 1
ATOM 758 C CA . LYS A 1 109 ? 3.555 11.193 0.995 1.00 25.32 108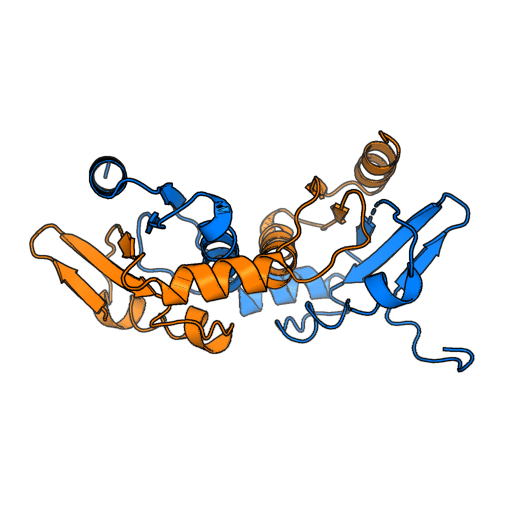 LYS A CA 1
ATOM 759 C C . LYS A 1 109 ? 2.599 10.033 0.730 1.00 25.21 108 LYS A C 1
ATOM 760 O O . LYS A 1 109 ? 2.850 9.189 -0.135 1.00 23.53 108 LYS A O 1
ATOM 766 N N . PHE A 1 110 ? 1.499 10.014 1.475 1.00 23.85 109 PHE A N 1
ATOM 767 C CA . PHE A 1 110 ? 0.490 8.973 1.358 1.00 24.35 109 PHE A CA 1
ATOM 768 C C . PHE A 1 110 ? -0.697 9.507 0.541 1.00 24.21 109 PHE A C 1
ATOM 769 O O . PHE A 1 110 ? -1.091 10.666 0.699 1.00 21.39 109 PHE A O 1
ATOM 777 N N . PHE A 1 111 ? -1.237 8.657 -0.341 1.00 22.45 110 PHE A N 1
ATOM 778 C CA . PHE A 1 111 ? -2.416 8.986 -1.146 1.00 21.91 110 PHE A CA 1
ATOM 779 C C . PHE A 1 111 ? -3.407 7.839 -1.162 1.00 23.20 110 PHE A C 1
ATOM 780 O O . PHE A 1 111 ? -3.038 6.664 -0.959 1.00 22.02 110 PHE A O 1
ATOM 788 N N . THR A 1 112 ? -4.667 8.180 -1.413 1.00 24.88 111 THR A N 1
ATOM 789 C CA . THR A 1 112 ? -5.668 7.205 -1.896 1.00 25.50 111 THR A CA 1
ATOM 790 C C . THR A 1 112 ? -6.123 7.498 -3.336 1.00 25.08 111 THR A C 1
ATOM 791 O O . THR A 1 112 ? -6.912 6.730 -3.915 1.00 22.67 111 THR A O 1
ATOM 795 N N . SER A 1 113 ? -5.630 8.603 -3.907 1.00 26.22 112 SER A N 1
ATOM 796 C CA . SER A 1 113 ? -5.892 8.977 -5.302 1.00 25.68 112 SER A CA 1
ATOM 797 C C . SER A 1 113 ? -4.630 8.783 -6.127 1.00 27.70 112 SER A C 1
ATOM 798 O O . SER A 1 113 ? -3.633 9.453 -5.895 1.00 30.25 112 SER A O 1
ATOM 801 N N . GLU A 1 114 ? -4.681 7.875 -7.096 1.00 26.81 113 GLU A N 1
ATOM 802 C CA . GLU A 1 114 ? -3.590 7.669 -8.023 1.00 27.20 113 GLU A CA 1
ATOM 803 C C . GLU A 1 114 ? -3.279 8.931 -8.847 1.00 26.50 113 GLU A C 1
ATOM 804 O O . GLU A 1 114 ? -2.129 9.268 -9.061 1.00 26.76 113 GLU A O 1
ATOM 810 N N . ARG A 1 115 ? -4.297 9.643 -9.301 1.00 28.01 114 ARG A N 1
ATOM 811 C CA . ARG A 1 115 ? -4.057 10.871 -10.054 1.00 29.89 114 ARG A CA 1
ATOM 812 C C . ARG A 1 115 ? -3.275 11.862 -9.229 1.00 27.65 114 ARG A C 1
ATOM 813 O O . ARG A 1 115 ? -2.329 12.471 -9.724 1.00 26.39 114 ARG A O 1
ATOM 821 N N . ASP A 1 116 ? -3.686 12.030 -7.975 1.00 27.67 115 ASP A N 1
ATOM 822 C CA . ASP A 1 116 ? -3.008 12.952 -7.070 1.00 27.21 115 ASP A CA 1
ATOM 823 C C . ASP A 1 116 ? -1.573 12.495 -6.826 1.00 25.99 115 ASP A C 1
ATOM 824 O O . ASP A 1 116 ? -0.646 13.311 -6.859 1.00 25.80 115 ASP A O 1
ATOM 829 N N . ALA A 1 117 ? -1.398 11.190 -6.633 1.00 23.30 116 ALA A N 1
ATOM 830 C CA . ALA A 1 117 ? -0.079 10.596 -6.403 1.00 22.81 116 ALA A CA 1
ATOM 831 C C . ALA A 1 117 ? 0.876 10.946 -7.529 1.00 23.13 116 ALA A C 1
ATOM 832 O O . ALA A 1 117 ? 1.986 11.424 -7.300 1.00 20.37 116 ALA A O 1
ATOM 834 N N . LEU A 1 118 ? 0.413 10.734 -8.761 1.00 25.47 117 LEU A N 1
ATOM 835 C CA . LEU A 1 118 ? 1.227 10.958 -9.948 1.00 23.30 117 LEU A CA 1
ATOM 836 C C . LEU A 1 118 ? 1.523 12.413 -10.176 1.00 24.43 117 LEU A C 1
ATOM 837 O O . LEU A 1 118 ? 2.602 12.760 -10.675 1.00 23.95 117 LEU A O 1
ATOM 842 N N . THR A 1 119 ? 0.553 13.269 -9.870 1.00 25.30 118 THR A N 1
ATOM 843 C CA . THR A 1 119 ? 0.760 14.691 -10.037 1.00 25.42 118 THR A CA 1
ATOM 844 C C . THR A 1 119 ? 1.858 15.113 -9.081 1.00 24.99 118 THR A C 1
ATOM 845 O O . THR A 1 119 ? 2.783 15.811 -9.462 1.00 24.21 118 THR A O 1
ATOM 849 N N . TRP A 1 120 ? 1.766 14.648 -7.841 1.00 25.52 119 TRP A N 1
ATOM 850 C CA . TRP A 1 120 ? 2.732 15.015 -6.819 1.00 24.68 119 TRP A CA 1
ATOM 851 C C . TRP A 1 120 ? 4.143 14.493 -7.138 1.00 25.11 119 TRP A C 1
ATOM 852 O O . TRP A 1 120 ? 5.141 15.207 -6.945 1.00 23.06 119 TRP A O 1
ATOM 863 N N . LEU A 1 121 ? 4.206 13.261 -7.631 1.00 23.38 120 LEU A N 1
ATOM 864 C CA . LEU A 1 121 ? 5.450 12.645 -8.071 1.00 24.02 120 LEU A CA 1
ATOM 865 C C . LEU A 1 121 ? 6.126 13.398 -9.214 1.00 27.13 120 LEU A C 1
ATOM 866 O O . LEU A 1 121 ? 7.347 13.370 -9.324 1.00 28.87 120 LEU A O 1
ATOM 871 N N . ALA A 1 122 ? 5.340 14.063 -10.058 1.00 30.53 121 ALA A N 1
ATOM 872 C CA . ALA A 1 122 ? 5.868 14.822 -11.195 1.00 32.88 121 ALA A CA 1
ATOM 873 C C . ALA A 1 122 ? 6.385 16.227 -10.869 1.00 36.39 121 ALA A C 1
ATOM 874 O O . ALA A 1 122 ? 6.949 16.874 -11.747 1.00 38.29 121 ALA A O 1
ATOM 876 N N . LEU A 1 123 ? 6.198 16.707 -9.638 1.00 41.30 122 LEU A N 1
ATOM 877 C CA . LEU A 1 123 ? 6.843 17.954 -9.174 1.00 45.84 122 LEU A CA 1
ATOM 878 C C . LEU A 1 123 ? 8.311 17.648 -8.881 1.00 50.38 122 LEU A C 1
ATOM 879 O O . LEU A 1 123 ? 8.751 17.580 -7.736 1.00 51.88 122 LEU A O 1
ATOM 884 N N . THR A 1 124 ? 9.061 17.466 -9.953 1.00 55.41 123 THR A N 1
ATOM 885 C CA . THR A 1 124 ? 10.382 16.862 -9.912 1.00 58.52 123 THR A CA 1
ATOM 886 C C . THR A 1 124 ? 11.444 17.931 -10.220 1.00 60.24 123 THR A C 1
ATOM 887 O O . THR A 1 124 ? 11.310 19.107 -9.830 1.00 60.80 123 THR A O 1
ATOM 891 N N . GLY B 1 13 ? 6.752 -7.416 -9.357 1.00 35.85 12 GLY B N 1
ATOM 892 C CA . GLY B 1 13 ? 5.885 -6.216 -9.541 1.00 34.45 12 GLY B CA 1
ATOM 893 C C . GLY B 1 13 ? 6.675 -4.926 -9.415 1.00 32.76 12 GLY B C 1
ATOM 894 O O . GLY B 1 13 ? 6.320 -4.055 -8.630 1.00 33.07 12 GLY B O 1
ATOM 895 N N . LEU B 1 14 ? 7.761 -4.823 -10.185 1.00 29.22 13 LEU B N 1
ATOM 896 C CA . LEU B 1 14 ? 8.571 -3.607 -10.252 1.00 28.58 13 LEU B CA 1
ATOM 897 C C . LEU B 1 14 ? 8.844 -3.267 -11.707 1.00 27.15 13 LEU B C 1
ATOM 898 O O . LEU B 1 14 ? 9.305 -4.123 -12.464 1.00 25.20 13 LEU B O 1
ATOM 903 N N . THR B 1 15 ? 8.552 -2.020 -12.077 1.00 24.19 14 THR B N 1
ATOM 904 C CA . THR B 1 15 ? 8.856 -1.481 -13.393 1.00 23.41 14 THR B CA 1
ATOM 905 C C . THR B 1 15 ? 9.350 -0.037 -13.268 1.00 24.29 14 THR B C 1
ATOM 906 O O . THR B 1 15 ? 8.982 0.682 -12.326 1.00 24.82 14 THR B O 1
ATOM 910 N N . LEU B 1 16 ? 10.219 0.351 -14.199 1.00 24.09 15 LEU B N 1
ATOM 911 C CA . LEU B 1 16 ? 10.517 1.743 -14.485 1.00 23.85 15 LEU B CA 1
ATOM 912 C C . LEU B 1 16 ? 9.802 2.148 -15.791 1.00 23.40 15 LEU B C 1
ATOM 913 O O . LEU B 1 16 ? 10.040 1.575 -16.847 1.00 25.36 15 LEU B O 1
ATOM 918 N N . GLY B 1 17 ? 8.919 3.131 -15.711 1.00 25.29 16 GLY B N 1
ATOM 919 C CA . GLY B 1 17 ? 8.117 3.529 -16.859 1.00 25.87 16 GLY B CA 1
ATOM 920 C C . GLY B 1 17 ? 8.888 4.457 -17.781 1.00 28.09 16 GLY B C 1
ATOM 921 O O . GLY B 1 17 ? 9.844 5.114 -17.365 1.00 26.02 16 GLY B O 1
ATOM 922 N N . GLY B 1 18 ? 8.458 4.511 -19.039 1.00 29.55 17 GLY B N 1
ATOM 923 C CA . GLY B 1 18 ? 8.981 5.471 -20.005 1.00 29.71 17 GLY B CA 1
ATOM 924 C C . GLY B 1 18 ? 8.732 6.904 -19.565 1.00 29.56 17 GLY B C 1
ATOM 925 O O . GLY B 1 18 ? 9.413 7.809 -20.026 1.00 29.94 17 GLY B O 1
ATOM 926 N N . ASP B 1 19 ? 7.759 7.104 -18.675 1.00 29.27 18 ASP B N 1
ATOM 927 C CA . ASP B 1 19 ? 7.529 8.409 -18.027 1.00 29.19 18 ASP B CA 1
ATOM 928 C C . ASP B 1 19 ? 8.524 8.769 -16.920 1.00 28.87 18 ASP B C 1
ATOM 929 O O . ASP B 1 19 ? 8.442 9.846 -16.350 1.00 29.16 18 ASP B O 1
ATOM 934 N N . GLY B 1 20 ? 9.439 7.862 -16.595 1.00 27.77 19 GLY B N 1
ATOM 935 C CA . GLY B 1 20 ? 10.431 8.116 -15.556 1.00 28.64 19 GLY B CA 1
ATOM 936 C C . GLY B 1 20 ? 10.023 7.787 -14.127 1.00 28.67 19 GLY B C 1
ATOM 937 O O . GLY B 1 20 ? 10.764 8.070 -13.200 1.00 30.04 19 GLY B O 1
ATOM 938 N N . ILE B 1 21 ? 8.857 7.172 -13.948 1.00 28.15 20 ILE B N 1
ATOM 939 C CA . ILE B 1 21 ? 8.355 6.842 -12.632 1.00 26.20 20 ILE B CA 1
ATOM 940 C C . ILE B 1 21 ? 8.504 5.353 -12.382 1.00 25.48 20 ILE B C 1
ATOM 941 O O . ILE B 1 21 ? 8.120 4.525 -13.216 1.00 26.72 20 ILE B O 1
ATOM 946 N N . LEU B 1 22 ? 9.083 5.012 -11.236 1.00 23.87 21 LEU B N 1
ATOM 947 C CA . LEU B 1 22 ? 9.145 3.634 -10.784 1.00 24.10 21 LEU B CA 1
ATOM 948 C C . LEU B 1 22 ? 7.799 3.299 -10.180 1.00 25.16 21 LEU B C 1
ATOM 949 O O . LEU B 1 22 ? 7.229 4.098 -9.424 1.00 25.34 21 LEU B O 1
ATOM 954 N N . ARG B 1 23 ? 7.282 2.128 -10.518 1.00 24.99 22 ARG B N 1
ATOM 955 C CA . ARG B 1 23 ? 6.077 1.630 -9.881 1.00 25.95 22 ARG B CA 1
ATOM 956 C C . ARG B 1 23 ? 6.396 0.316 -9.196 1.00 25.65 22 ARG B C 1
ATOM 957 O O . ARG B 1 23 ? 6.807 -0.641 -9.841 1.00 25.25 22 ARG B O 1
ATOM 965 N N . LEU B 1 24 ? 6.225 0.295 -7.880 1.00 25.28 23 LEU B N 1
ATOM 966 C CA . LEU B 1 24 ? 6.433 -0.895 -7.086 1.00 24.50 23 LEU B CA 1
ATOM 967 C C . LEU B 1 24 ? 5.107 -1.362 -6.529 1.00 24.49 23 LEU B C 1
ATOM 968 O O . LEU B 1 24 ? 4.397 -0.604 -5.876 1.00 21.60 23 LEU B O 1
ATOM 973 N N . THR B 1 25 ? 4.792 -2.633 -6.762 1.00 25.22 24 THR B N 1
ATOM 974 C CA . THR B 1 25 ? 3.622 -3.230 -6.170 1.00 26.01 24 THR B CA 1
ATOM 975 C C . THR B 1 25 ? 4.050 -3.865 -4.852 1.00 25.68 24 THR B C 1
ATOM 976 O O . THR B 1 25 ? 4.766 -4.866 -4.837 1.00 23.80 24 THR B O 1
ATOM 980 N N . TRP B 1 26 ? 3.642 -3.232 -3.749 1.00 25.83 25 TRP B N 1
ATOM 981 C CA . TRP B 1 26 ? 3.946 -3.698 -2.402 1.00 26.38 25 TRP B CA 1
ATOM 982 C C . TRP B 1 26 ? 2.797 -3.319 -1.456 1.00 28.49 25 TRP B C 1
ATOM 983 O O . TRP B 1 26 ? 2.279 -2.216 -1.533 1.00 30.07 25 TRP B O 1
ATOM 994 N N . PRO B 1 27 ? 2.367 -4.245 -0.577 1.00 29.56 26 PRO B N 1
ATOM 995 C CA . PRO B 1 27 ? 2.821 -5.613 -0.529 1.00 31.87 26 PRO B CA 1
ATOM 996 C C . PRO B 1 27 ? 2.100 -6.366 -1.627 1.00 34.67 26 PRO B C 1
ATOM 997 O O . PRO B 1 27 ? 1.171 -5.822 -2.243 1.00 35.67 26 PRO B O 1
ATOM 1001 N N . ARG B 1 28 ? 2.543 -7.582 -1.908 1.00 38.98 27 ARG B N 1
ATOM 1002 C CA . ARG B 1 28 ? 1.901 -8.394 -2.943 1.00 42.55 27 ARG B CA 1
ATOM 1003 C C . ARG B 1 28 ? 0.492 -8.818 -2.489 1.00 45.59 27 ARG B C 1
ATOM 1004 O O . ARG B 1 28 ? -0.442 -8.864 -3.296 1.00 47.75 27 ARG B O 1
ATOM 1006 N N . GLY B 1 29 ? 0.345 -9.116 -1.199 1.00 46.62 28 GLY B N 1
ATOM 1007 C CA . GLY B 1 29 ? -0.944 -9.511 -0.641 1.00 47.63 28 GLY B CA 1
ATOM 1008 C C . GLY B 1 29 ? -1.099 -9.131 0.824 1.00 48.64 28 GLY B C 1
ATOM 1009 O O . GLY B 1 29 ? -0.733 -8.020 1.232 1.00 48.24 28 GLY B O 1
ATOM 1010 N N . ALA B 1 30 ? -1.649 -10.058 1.614 1.00 49.82 29 ALA B N 1
ATOM 1011 C CA . ALA B 1 30 ? -1.932 -9.815 3.039 1.00 49.53 29 ALA B CA 1
ATOM 1012 C C . ALA B 1 30 ? -0.748 -10.121 3.975 1.00 49.40 29 ALA B C 1
ATOM 1013 O O . ALA B 1 30 ? -0.826 -9.814 5.163 1.00 50.75 29 ALA B O 1
ATOM 1015 N N . ALA B 1 31 ? 0.330 -10.718 3.450 1.00 48.55 30 ALA B N 1
ATOM 1016 C CA . ALA B 1 31 ? 1.569 -10.935 4.223 1.00 46.80 30 ALA B CA 1
ATOM 1017 C C . ALA B 1 31 ? 2.403 -9.653 4.232 1.00 45.05 30 ALA B C 1
ATOM 1018 O O . ALA B 1 31 ? 2.614 -9.037 3.179 1.00 47.31 30 ALA B O 1
ATOM 1020 N N . ILE B 1 32 ? 2.863 -9.249 5.415 1.00 41.39 31 ILE B N 1
ATOM 1021 C CA . ILE B 1 32 ? 3.682 -8.039 5.570 1.00 38.99 31 ILE B CA 1
ATOM 1022 C C . ILE B 1 32 ? 4.865 -8.341 6.478 1.00 37.17 31 ILE B C 1
ATOM 1023 O O . ILE B 1 32 ? 4.689 -8.462 7.690 1.00 38.05 31 ILE B O 1
ATOM 1028 N N . THR B 1 33 ? 6.062 -8.479 5.908 1.00 34.88 32 THR B N 1
ATOM 1029 C CA . THR B 1 33 ? 7.269 -8.657 6.727 1.00 32.33 32 THR B CA 1
ATOM 1030 C C . THR B 1 33 ? 8.318 -7.567 6.471 1.00 31.22 32 THR B C 1
ATOM 1031 O O . THR B 1 33 ? 8.360 -6.955 5.401 1.00 29.35 32 THR B O 1
ATOM 1035 N N . ALA B 1 34 ? 9.171 -7.360 7.474 1.00 29.15 33 ALA B N 1
ATOM 1036 C CA . ALA B 1 34 ? 10.274 -6.417 7.398 1.00 27.79 33 ALA B CA 1
ATOM 1037 C C . ALA B 1 34 ? 11.284 -6.814 6.316 1.00 27.17 33 ALA B C 1
ATOM 1038 O O . ALA B 1 34 ? 11.760 -5.963 5.565 1.00 27.53 33 ALA B O 1
ATOM 1040 N N . ALA B 1 35 ? 11.596 -8.106 6.235 1.00 27.26 34 ALA B N 1
ATOM 1041 C CA . ALA B 1 35 ? 12.495 -8.633 5.197 1.00 27.25 34 ALA B CA 1
ATOM 1042 C C . ALA B 1 35 ? 11.947 -8.391 3.776 1.00 27.25 34 ALA B C 1
ATOM 1043 O O . ALA B 1 35 ? 12.694 -8.062 2.857 1.00 26.93 34 ALA B O 1
ATOM 1045 N N . ASP B 1 36 ? 10.640 -8.534 3.609 1.00 29.67 35 ASP B N 1
ATOM 1046 C CA . ASP B 1 36 ? 9.978 -8.235 2.338 1.00 31.52 35 ASP B CA 1
ATOM 1047 C C . ASP B 1 36 ? 10.133 -6.754 1.945 1.00 30.79 35 ASP B C 1
ATOM 1048 O O . ASP B 1 36 ? 10.504 -6.438 0.811 1.00 31.94 35 ASP B O 1
ATOM 1053 N N . ALA B 1 37 ? 9.834 -5.854 2.879 1.00 28.00 36 ALA B N 1
ATOM 1054 C CA . ALA B 1 37 ? 9.873 -4.415 2.602 1.00 26.60 36 ALA B CA 1
ATOM 1055 C C . ALA B 1 37 ? 11.279 -3.929 2.265 1.00 26.69 36 ALA B C 1
ATOM 1056 O O . ALA B 1 37 ? 11.457 -3.058 1.426 1.00 27.82 36 ALA B O 1
ATOM 1058 N N . GLU B 1 38 ? 12.269 -4.516 2.923 1.00 29.36 37 GLU B N 1
ATOM 1059 C CA . GLU B 1 38 ? 13.675 -4.249 2.660 1.00 31.47 37 GLU B CA 1
ATOM 1060 C C . GLU B 1 38 ? 14.132 -4.842 1.323 1.00 29.68 37 GLU B C 1
ATOM 1061 O O . GLU B 1 38 ? 14.860 -4.185 0.574 1.00 29.06 37 GLU B O 1
ATOM 1067 N N . ARG B 1 39 ? 13.699 -6.065 1.019 1.00 28.97 38 ARG B N 1
ATOM 1068 C CA . ARG B 1 39 ? 14.018 -6.680 -0.277 1.00 29.04 38 ARG B CA 1
ATOM 1069 C C . ARG B 1 39 ? 13.457 -5.836 -1.429 1.00 27.36 38 ARG B C 1
ATOM 1070 O O . ARG B 1 39 ? 14.143 -5.607 -2.432 1.00 25.80 38 ARG B O 1
ATOM 1074 N N . ALA B 1 40 ? 12.229 -5.349 -1.268 1.00 26.28 39 ALA B N 1
ATOM 1075 C CA . ALA B 1 40 ? 11.608 -4.489 -2.269 1.00 26.62 39 ALA B CA 1
ATOM 1076 C C . ALA B 1 40 ? 12.512 -3.299 -2.640 1.00 27.53 39 ALA B C 1
ATOM 1077 O O . ALA B 1 40 ? 12.734 -3.030 -3.816 1.00 26.93 39 ALA B O 1
ATOM 1087 N N . LEU B 1 42 ? 15.691 -3.015 -2.203 1.00 29.90 41 LEU B N 1
ATOM 1088 C CA . LEU B 1 42 ? 16.893 -3.561 -2.800 1.00 30.46 41 LEU B CA 1
ATOM 1089 C C . LEU B 1 42 ? 16.693 -3.666 -4.325 1.00 28.94 41 LEU B C 1
ATOM 1090 O O . LEU B 1 42 ? 17.494 -3.153 -5.092 1.00 31.62 41 LEU B O 1
ATOM 1095 N N . ARG B 1 43 ? 15.594 -4.284 -4.747 1.00 27.44 42 ARG B N 1
ATOM 1096 C CA A ARG B 1 43 ? 15.282 -4.434 -6.168 0.50 27.28 42 ARG B CA 1
ATOM 1097 C CA B ARG B 1 43 ? 15.288 -4.440 -6.167 0.50 27.67 42 ARG B CA 1
ATOM 1098 C C . ARG B 1 43 ? 15.085 -3.076 -6.852 1.00 26.89 42 ARG B C 1
ATOM 1099 O O . ARG B 1 43 ? 15.505 -2.872 -7.991 1.00 24.93 42 ARG B O 1
ATOM 1114 N N . VAL B 1 44 ? 14.450 -2.134 -6.160 1.00 27.57 43 VAL B N 1
ATOM 1115 C CA . VAL B 1 44 ? 14.320 -0.773 -6.692 1.00 26.44 43 VAL B CA 1
ATOM 1116 C C . VAL B 1 44 ? 15.706 -0.197 -6.991 1.00 28.48 43 VAL B C 1
ATOM 1117 O O . VAL B 1 44 ? 15.930 0.389 -8.047 1.00 30.03 43 VAL B O 1
ATOM 1121 N N . ASN B 1 45 ? 16.634 -0.378 -6.057 1.00 28.95 44 ASN B N 1
ATOM 1122 C CA . ASN B 1 45 ? 17.976 0.142 -6.217 1.00 29.02 44 ASN B CA 1
ATOM 1123 C C . ASN B 1 45 ? 18.718 -0.587 -7.338 1.00 29.06 44 ASN B C 1
ATOM 1124 O O . ASN B 1 45 ? 19.391 0.051 -8.129 1.00 27.77 44 ASN B O 1
ATOM 1129 N N . GLN B 1 46 ? 18.581 -1.913 -7.398 1.00 30.01 45 GLN B N 1
ATOM 1130 C CA . GLN B 1 46 ? 19.158 -2.726 -8.484 1.00 31.39 45 GLN B CA 1
ATOM 1131 C C . GLN B 1 46 ? 18.657 -2.267 -9.859 1.00 31.38 45 GLN B C 1
ATOM 1132 O O . GLN B 1 46 ? 19.428 -2.164 -10.809 1.00 33.52 45 GLN B O 1
ATOM 1138 N N . LEU B 1 47 ? 17.363 -1.978 -9.961 1.00 31.05 46 LEU B N 1
ATOM 1139 C CA . LEU B 1 47 ? 16.776 -1.516 -11.226 1.00 30.39 46 LEU B CA 1
ATOM 1140 C C . LEU B 1 47 ? 17.253 -0.114 -11.630 1.00 31.37 46 LEU B C 1
ATOM 1141 O O . LEU B 1 47 ? 17.477 0.149 -12.812 1.00 31.20 46 LEU B O 1
ATOM 1146 N N . CYS B 1 48 ? 17.393 0.785 -10.660 1.00 31.95 47 CYS B N 1
ATOM 1147 C CA . CYS B 1 48 ? 17.813 2.160 -10.950 1.00 32.54 47 CYS B CA 1
ATOM 1148 C C . CYS B 1 48 ? 19.308 2.288 -11.264 1.00 33.68 47 CYS B C 1
ATOM 1149 O O . CYS B 1 48 ? 19.718 3.150 -12.047 1.00 33.52 47 CYS B O 1
ATOM 1152 N N . GLY B 1 49 ? 20.120 1.462 -10.617 1.00 34.18 48 GLY B N 1
ATOM 1153 C CA . GLY B 1 49 ? 21.557 1.565 -10.738 1.00 36.25 48 GLY B CA 1
ATOM 1154 C C . GLY B 1 49 ? 22.007 2.895 -10.182 1.00 37.00 48 GLY B C 1
ATOM 1155 O O . GLY B 1 49 ? 21.811 3.164 -8.999 1.00 37.85 48 GLY B O 1
ATOM 1156 N N . ASP B 1 50 ? 22.571 3.730 -11.054 1.00 38.87 49 ASP B N 1
ATOM 1157 C CA . ASP B 1 50 ? 23.147 5.027 -10.676 1.00 40.11 49 ASP B CA 1
ATOM 1158 C C . ASP B 1 50 ? 22.175 6.201 -10.808 1.00 39.23 49 ASP B C 1
ATOM 11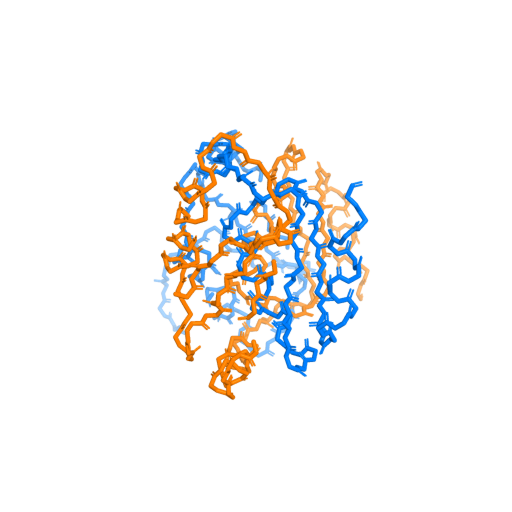59 O O . ASP B 1 50 ? 22.485 7.303 -10.353 1.00 39.64 49 ASP B O 1
ATOM 1164 N N . ASP B 1 51 ? 21.023 5.972 -11.435 1.00 37.69 50 ASP B N 1
ATOM 1165 C CA . ASP B 1 51 ? 20.025 7.028 -11.649 1.00 37.42 50 ASP B CA 1
ATOM 1166 C C . ASP B 1 51 ? 18.949 7.022 -10.584 1.00 35.15 50 ASP B C 1
ATOM 1167 O O . ASP B 1 51 ? 18.754 6.030 -9.890 1.00 34.48 50 ASP B O 1
ATOM 1172 N N . ARG B 1 52 ? 18.243 8.143 -10.479 1.00 33.83 51 ARG B N 1
ATOM 1173 C CA . ARG B 1 52 ? 17.231 8.341 -9.452 1.00 32.63 51 ARG B CA 1
ATOM 1174 C C . ARG B 1 52 ? 15.903 8.738 -10.085 1.00 31.57 51 ARG B C 1
ATOM 1175 O O . ARG B 1 52 ? 15.858 9.490 -11.061 1.00 31.66 51 ARG B O 1
ATOM 1183 N N . HIS B 1 53 ? 14.822 8.204 -9.534 1.00 28.82 52 HIS B N 1
ATOM 1184 C CA . HIS B 1 53 ? 13.508 8.360 -10.118 1.00 27.63 52 HIS B CA 1
ATOM 1185 C C . HIS B 1 53 ? 12.449 8.515 -9.029 1.00 27.26 52 HIS B C 1
ATOM 1186 O O . HIS B 1 53 ? 12.596 7.973 -7.924 1.00 27.24 52 HIS B O 1
ATOM 1193 N N . PRO B 1 54 ? 11.367 9.250 -9.330 1.00 26.57 53 PRO B N 1
ATOM 1194 C CA . PRO B 1 54 ? 10.277 9.211 -8.379 1.00 25.91 53 PRO B CA 1
ATOM 1195 C C . PRO B 1 54 ? 9.701 7.807 -8.355 1.00 24.46 53 PRO B C 1
ATOM 1196 O O . PRO B 1 54 ? 9.903 7.042 -9.304 1.00 23.76 53 PRO B O 1
ATOM 1208 N N . LEU B 1 56 ? 6.179 5.400 -7.280 1.00 24.30 55 LEU B N 1
ATOM 1209 C CA . LEU B 1 56 ? 4.855 5.072 -6.789 1.00 24.88 55 LEU B CA 1
ATOM 1210 C C . LEU B 1 56 ? 4.911 3.682 -6.163 1.00 24.61 55 LEU B C 1
ATOM 1211 O O . LEU B 1 56 ? 5.268 2.713 -6.854 1.00 24.61 55 LEU B O 1
ATOM 1216 N N . VAL B 1 57 ? 4.571 3.575 -4.881 1.00 22.89 56 VAL B N 1
AT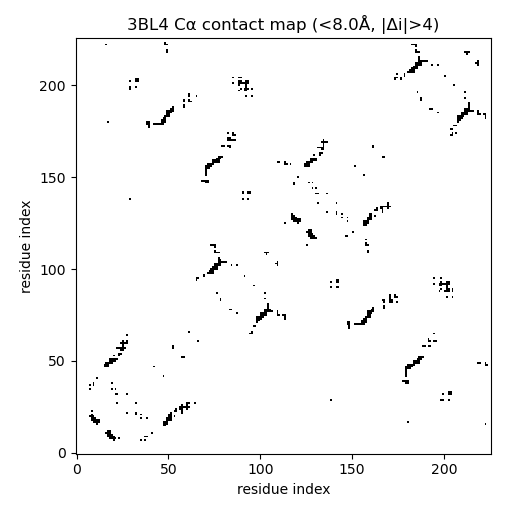OM 1217 C CA . VAL B 1 57 ? 4.398 2.266 -4.247 1.00 24.48 56 VAL B CA 1
ATOM 1218 C C . VAL B 1 57 ? 2.896 1.998 -4.238 1.00 24.14 56 VAL B C 1
ATOM 1219 O O . VAL B 1 57 ? 2.145 2.646 -3.529 1.00 24.71 56 VAL B O 1
ATOM 1223 N N . ASP B 1 58 ? 2.467 1.063 -5.071 1.00 23.77 57 ASP B N 1
ATOM 1224 C CA . ASP B 1 58 ? 1.047 0.749 -5.220 1.00 25.39 57 ASP B CA 1
ATOM 1225 C C . ASP B 1 58 ? 0.679 -0.329 -4.205 1.00 23.85 57 ASP B C 1
ATOM 1226 O O . ASP B 1 58 ? 0.993 -1.503 -4.391 1.00 21.49 57 ASP B O 1
ATOM 1239 N N . ALA B 1 60 ? -2.491 -0.838 -3.320 1.00 31.66 59 ALA B N 1
ATOM 1240 C CA . ALA B 1 60 ? -3.925 -1.004 -3.565 1.00 33.99 59 ALA B CA 1
ATOM 1241 C C . ALA B 1 60 ? -4.216 -1.956 -4.734 1.00 36.56 59 ALA B C 1
ATOM 1242 O O . ALA B 1 60 ? -5.213 -1.791 -5.431 1.00 38.62 59 ALA B O 1
ATOM 1244 N N . THR B 1 61 ? -3.360 -2.948 -4.956 1.00 38.44 60 THR B N 1
ATOM 1245 C CA . THR B 1 61 ? -3.526 -3.827 -6.119 1.00 40.39 60 THR B CA 1
ATOM 1246 C C . THR B 1 61 ? -4.477 -4.974 -5.796 1.00 42.14 60 THR B C 1
ATOM 1247 O O . THR B 1 61 ? -4.919 -5.695 -6.694 1.00 42.64 60 THR B O 1
ATOM 1251 N N . THR B 1 62 ? -4.803 -5.136 -4.514 1.00 42.57 61 THR B N 1
ATOM 1252 C CA . THR B 1 62 ? -5.687 -6.208 -4.088 1.00 42.90 61 THR B CA 1
ATOM 1253 C C . THR B 1 62 ? -6.335 -5.847 -2.756 1.00 42.59 61 THR B C 1
ATOM 1254 O O . THR B 1 62 ? -5.705 -5.195 -1.916 1.00 41.12 61 THR B O 1
ATOM 1258 N N . ALA B 1 63 ? -7.588 -6.280 -2.577 1.00 42.59 62 ALA B N 1
ATOM 1259 C CA . ALA B 1 63 ? -8.338 -6.080 -1.325 1.00 42.39 62 ALA B CA 1
ATOM 1260 C C . ALA B 1 63 ? -7.655 -6.731 -0.116 1.00 44.14 62 ALA B C 1
ATOM 1261 O O . ALA B 1 63 ? -7.876 -6.304 1.026 1.00 44.56 62 ALA B O 1
ATOM 1263 N N . ASP B 1 64 ? -6.837 -7.758 -0.374 1.00 47.38 63 ASP B N 1
ATOM 1264 C CA . ASP B 1 64 ? -6.048 -8.442 0.667 1.00 50.05 63 ASP B CA 1
ATOM 1265 C C . ASP B 1 64 ? -5.038 -7.534 1.358 1.00 51.71 63 ASP B C 1
ATOM 1266 O O . ASP B 1 64 ? -4.636 -7.821 2.488 1.00 53.33 63 ASP B O 1
ATOM 1271 N N . VAL B 1 65 ? -4.609 -6.470 0.675 1.00 52.51 64 VAL B N 1
ATOM 1272 C CA . VAL B 1 65 ? -3.704 -5.473 1.270 1.00 53.09 64 VAL B CA 1
ATOM 1273 C C . VAL B 1 65 ? -4.346 -4.831 2.514 1.00 53.23 64 VAL B C 1
ATOM 1274 O O . VAL B 1 65 ? -3.758 -4.852 3.607 1.00 52.14 64 VAL B O 1
ATOM 1278 N N . SER B 1 66 ? -5.555 -4.287 2.323 1.00 53.07 65 SER B N 1
ATOM 1279 C CA . SER B 1 66 ? -6.339 -3.645 3.390 1.00 52.62 65 SER B CA 1
ATOM 1280 C C . SER B 1 66 ? -6.798 -4.623 4.481 1.00 52.47 65 SER B C 1
ATOM 1281 O O . SER B 1 66 ? -7.111 -4.197 5.594 1.00 51.12 65 SER B O 1
ATOM 1284 N N . ARG B 1 67 ? -6.855 -5.918 4.158 1.00 53.14 66 ARG B N 1
ATOM 1285 C CA . ARG B 1 67 ? -7.017 -6.968 5.176 1.00 53.65 66 ARG B CA 1
ATOM 1286 C C . ARG B 1 67 ? -5.769 -6.995 6.075 1.00 53.66 66 ARG B C 1
ATOM 1287 O O . ARG B 1 67 ? -5.869 -7.106 7.306 1.00 52.96 66 ARG B O 1
ATOM 1289 N N . GLY B 1 68 ? -4.601 -6.882 5.439 1.00 54.28 67 GLY B N 1
ATOM 1290 C CA . GLY B 1 68 ? -3.319 -6.739 6.133 1.00 53.80 67 GLY B CA 1
ATOM 1291 C C . GLY B 1 68 ? -3.137 -5.392 6.821 1.00 52.46 67 GLY B C 1
ATOM 1292 O O . GLY B 1 68 ? -2.486 -5.317 7.870 1.00 52.75 67 GLY B O 1
ATOM 1293 N N . ALA B 1 69 ? -3.703 -4.335 6.235 1.00 50.41 68 ALA B N 1
ATOM 1294 C CA . ALA B 1 69 ? -3.648 -2.992 6.826 1.00 50.26 68 ALA B CA 1
ATOM 1295 C C . ALA B 1 69 ? -4.508 -2.881 8.091 1.00 51.41 68 ALA B C 1
ATOM 1296 O O . ALA B 1 69 ? -4.170 -2.136 9.013 1.00 51.73 68 ALA B O 1
ATOM 1298 N N . ARG B 1 70 ? -5.620 -3.616 8.117 1.00 52.22 69 ARG B N 1
ATOM 1299 C CA . ARG B 1 70 ? -6.499 -3.678 9.283 1.00 52.61 69 ARG B CA 1
ATOM 1300 C C . ARG B 1 70 ? -5.891 -4.543 10.393 1.00 53.17 69 ARG B C 1
ATOM 1301 O O . ARG B 1 70 ? -6.025 -4.219 11.575 1.00 52.45 69 ARG B O 1
ATOM 1303 N N . ALA B 1 71 ? -5.226 -5.636 10.011 1.00 53.67 70 ALA B N 1
ATOM 1304 C CA . ALA B 1 71 ? -4.555 -6.518 10.971 1.00 54.19 70 ALA B CA 1
ATOM 1305 C C . ALA B 1 71 ? -3.347 -5.828 11.594 1.00 55.69 70 ALA B C 1
ATOM 1306 O O . ALA B 1 71 ? -3.102 -5.951 12.794 1.00 55.94 70 ALA B O 1
ATOM 1308 N N . VAL B 1 72 ? -2.588 -5.101 10.780 1.00 57.30 71 VAL B N 1
ATOM 1309 C CA . VAL B 1 72 ? -1.455 -4.338 11.296 1.00 58.67 71 VAL B CA 1
ATOM 1310 C C . VAL B 1 72 ? -1.954 -3.253 12.254 1.00 59.78 71 VAL B C 1
ATOM 1311 O O . VAL B 1 72 ? -1.264 -2.911 13.214 1.00 61.28 71 VAL B O 1
ATOM 1313 N N . PHE B 1 73 ? -3.156 -2.729 12.010 1.00 58.82 72 PHE B N 1
ATOM 1314 C CA . PHE B 1 73 ? -3.720 -1.704 12.883 1.00 58.44 72 PHE B CA 1
ATOM 1315 C C . PHE B 1 73 ? -4.375 -2.307 14.136 1.00 56.99 72 PHE B C 1
ATOM 1316 O O . PHE B 1 73 ? -4.390 -1.679 15.198 1.00 57.09 72 PHE B O 1
ATOM 1324 N N . GLY B 1 74 ? -4.894 -3.526 14.016 1.00 55.24 73 GLY B N 1
ATOM 1325 C CA . GLY B 1 74 ? -5.531 -4.217 15.137 1.00 53.86 73 GLY B CA 1
ATOM 1326 C C . GLY B 1 74 ? -4.619 -4.581 16.301 1.00 52.47 73 GLY B C 1
ATOM 1327 O O . GLY B 1 74 ? -5.107 -4.841 17.407 1.00 52.05 73 GLY B O 1
ATOM 1328 N N . ARG B 1 75 ? -3.304 -4.604 16.064 1.00 50.74 74 ARG B N 1
ATOM 1329 C CA . ARG B 1 75 ? -2.334 -4.978 17.101 1.00 49.33 74 ARG B CA 1
ATOM 1330 C C . ARG B 1 75 ? -2.190 -3.901 18.188 1.00 47.00 74 ARG B C 1
ATOM 1331 O O . ARG B 1 75 ? -2.004 -2.720 17.887 1.00 45.19 74 ARG B O 1
ATOM 1339 N N . PRO B 1 76 ? -2.251 -4.323 19.462 1.00 44.93 75 PRO B N 1
ATOM 1340 C CA . PRO B 1 76 ? -2.564 -3.431 20.576 1.00 42.89 75 PRO B CA 1
ATOM 1341 C C . PRO B 1 76 ? -1.431 -2.506 21.008 1.00 40.01 75 PRO B C 1
ATOM 1342 O O . PRO B 1 76 ? -0.266 -2.767 20.741 1.00 39.79 75 PRO B O 1
ATOM 1346 N N . CYS B 1 77 ? -1.795 -1.420 21.674 1.00 37.83 76 CYS B N 1
ATOM 1347 C CA . CYS B 1 77 ? -0.829 -0.494 22.217 1.00 35.85 76 CYS B CA 1
ATOM 1348 C C . CYS B 1 77 ? -1.417 0.139 23.474 1.00 34.29 76 CYS B C 1
ATOM 1349 O O . CYS B 1 77 ? -2.413 0.843 23.404 1.00 36.02 76 CYS B O 1
ATOM 1352 N N . GLN B 1 78 ? -0.823 -0.145 24.632 1.00 33.39 77 GLN B N 1
ATOM 1353 C CA . GLN B 1 78 ? -1.364 0.343 25.914 1.00 31.82 77 GLN B CA 1
ATOM 1354 C C . GLN B 1 78 ? -0.729 1.650 26.342 1.00 29.60 77 GLN B C 1
ATOM 1355 O O . GLN B 1 78 ? -0.965 2.120 27.436 1.00 33.34 77 GLN B O 1
ATOM 1361 N N . ALA B 1 79 ? 0.077 2.235 25.473 1.00 29.60 78 ALA B N 1
ATOM 1362 C CA . ALA B 1 79 ? 0.641 3.547 25.702 1.00 27.99 78 ALA B CA 1
ATOM 1363 C C . ALA B 1 79 ? -0.349 4.594 25.217 1.00 26.53 78 ALA B C 1
ATOM 1364 O O . ALA B 1 79 ? -0.872 4.488 24.116 1.00 27.98 78 ALA B O 1
ATOM 1366 N N . SER B 1 80 ? -0.627 5.591 26.050 1.00 25.72 79 SER B N 1
ATOM 1367 C CA . SER B 1 80 ? -1.570 6.660 25.704 1.00 24.85 79 SER B CA 1
ATOM 1368 C C . SER B 1 80 ? -0.916 7.771 24.850 1.00 24.89 79 SER B C 1
ATOM 1369 O O . SER B 1 80 ? -1.586 8.494 24.105 1.00 26.78 79 SER B O 1
ATOM 1372 N N . ARG B 1 81 ? 0.392 7.925 25.005 1.00 23.65 80 ARG B N 1
ATOM 1373 C CA . ARG B 1 81 ? 1.204 8.721 24.095 1.00 24.19 80 ARG B CA 1
ATOM 1374 C C . ARG B 1 81 ? 2.631 8.343 24.307 1.00 22.43 80 ARG B C 1
ATOM 1375 O O . ARG B 1 81 ? 2.978 7.842 25.363 1.00 24.41 80 ARG B O 1
ATOM 1383 N N . ILE B 1 82 ? 3.459 8.562 23.296 1.00 23.28 81 ILE B N 1
ATOM 1384 C CA . ILE B 1 82 ? 4.823 8.049 23.298 1.00 22.93 81 ILE B CA 1
ATOM 1385 C C . ILE B 1 82 ? 5.813 9.155 22.943 1.00 23.98 81 ILE B C 1
ATOM 1386 O O . ILE B 1 82 ? 5.763 9.711 21.848 1.00 25.79 81 ILE B O 1
ATOM 1391 N N . ALA B 1 83 ? 6.671 9.503 23.899 1.00 25.17 82 ALA B N 1
ATOM 1392 C CA . ALA B 1 83 ? 7.762 10.426 23.658 1.00 24.36 82 ALA B CA 1
ATOM 1393 C C . ALA B 1 83 ? 8.949 9.540 23.344 1.00 24.70 82 ALA B C 1
ATOM 1394 O O . ALA B 1 83 ? 9.239 8.605 24.087 1.00 21.51 82 ALA B O 1
ATOM 1396 N N . LEU B 1 84 ? 9.635 9.819 22.245 1.00 26.43 83 LEU B N 1
ATOM 1397 C CA . LEU B 1 84 ? 10.803 9.027 21.869 1.00 27.16 83 LEU B CA 1
ATOM 1398 C C . LEU B 1 84 ? 12.063 9.883 21.944 1.00 25.69 83 LEU B C 1
ATOM 1399 O O . LEU B 1 84 ? 12.201 10.840 21.216 1.00 25.67 83 LEU B O 1
ATOM 1404 N N . LEU B 1 85 ? 12.982 9.492 22.816 1.00 24.14 84 LEU B N 1
ATOM 1405 C CA . LEU B 1 85 ? 14.124 10.303 23.167 1.00 23.80 84 LEU B CA 1
ATOM 1406 C C . LEU B 1 85 ? 15.394 9.748 22.575 1.00 23.65 84 LEU B C 1
ATOM 1407 O O . LEU B 1 85 ? 15.787 8.630 22.907 1.00 23.88 84 LEU B O 1
ATOM 1412 N N . GLY B 1 86 ? 16.041 10.554 21.730 1.00 23.28 85 GLY B N 1
ATOM 1413 C CA . GLY B 1 86 ? 17.347 10.243 21.156 1.00 24.40 85 GLY B CA 1
ATOM 1414 C C . GLY B 1 86 ? 18.409 11.241 21.585 1.00 26.53 85 GLY B C 1
ATOM 1415 O O . GLY B 1 86 ? 18.134 12.135 22.396 1.00 26.40 85 GLY B O 1
ATOM 1416 N N . SER B 1 87 ? 19.627 11.048 21.067 1.00 26.34 86 SER B N 1
ATOM 1417 C CA . SER B 1 87 ? 20.776 11.915 21.353 1.00 27.71 86 SER B CA 1
ATOM 1418 C C . SER B 1 87 ? 21.232 12.666 20.112 1.00 26.38 86 SER B C 1
ATOM 1419 O O . SER B 1 87 ? 22.176 13.445 20.166 1.00 26.02 86 SER B O 1
ATOM 1422 N N . SER B 1 88 ? 20.577 12.419 18.989 1.00 27.98 87 SER B N 1
ATOM 1423 C CA . SER B 1 88 ? 20.888 13.137 17.765 1.00 27.97 87 SER B CA 1
ATOM 1424 C C . SER B 1 88 ? 19.764 12.982 16.770 1.00 27.37 87 SER B C 1
ATOM 1425 O O . SER B 1 88 ? 18.939 12.058 16.888 1.00 25.71 87 SER B O 1
ATOM 1428 N N . PRO B 1 89 ? 19.733 13.879 15.777 1.00 24.49 88 PRO B N 1
ATOM 1429 C CA . PRO B 1 89 ? 18.664 13.862 14.812 1.00 23.44 88 PRO B CA 1
ATOM 1430 C C . PRO B 1 89 ? 18.528 12.517 14.107 1.00 24.76 88 PRO B C 1
ATOM 1431 O O . PRO B 1 89 ? 17.409 12.162 13.719 1.00 25.01 88 PRO B O 1
ATOM 1435 N N . VAL B 1 90 ? 19.635 11.784 13.936 1.00 23.33 89 VAL B N 1
ATOM 1436 C CA . VAL B 1 90 ? 19.592 10.496 13.237 1.00 24.76 89 VAL B CA 1
ATOM 1437 C C . VAL B 1 90 ? 18.729 9.464 13.961 1.00 25.47 89 VAL B C 1
ATOM 1438 O O . VAL B 1 90 ? 18.226 8.547 13.337 1.00 26.54 89 VAL B O 1
ATOM 1442 N N . ASP B 1 91 ? 18.571 9.617 15.276 1.00 27.11 90 ASP B N 1
ATOM 1443 C CA . ASP B 1 91 ? 17.725 8.723 16.082 1.00 27.89 90 ASP B CA 1
ATOM 1444 C C . ASP B 1 91 ? 16.237 8.820 15.697 1.00 28.13 90 ASP B C 1
ATOM 1445 O O . ASP B 1 91 ? 15.421 8.002 16.119 1.00 26.50 90 ASP B O 1
ATOM 1450 N N . ARG B 1 92 ? 15.901 9.821 14.892 1.00 27.2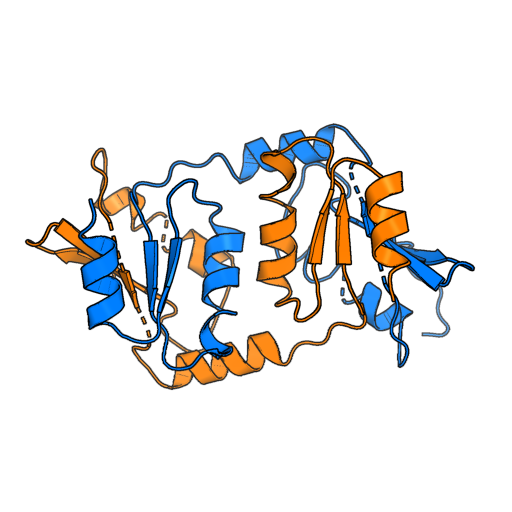4 91 ARG B N 1
ATOM 1451 C CA . ARG B 1 92 ? 14.569 9.932 14.326 1.00 27.74 91 ARG B CA 1
ATOM 1452 C C . ARG B 1 92 ? 14.218 8.722 13.446 1.00 26.91 91 ARG B C 1
ATOM 1453 O O . ARG B 1 92 ? 13.061 8.304 13.402 1.00 27.93 91 ARG B O 1
ATOM 1461 N N . VAL B 1 93 ? 15.219 8.145 12.783 1.00 24.86 92 VAL B N 1
ATOM 1462 C CA A VAL B 1 93 ? 15.026 6.940 11.981 0.50 24.18 92 VAL B CA 1
ATOM 1463 C CA B VAL B 1 93 ? 15.021 6.934 11.980 0.50 23.30 92 VAL B CA 1
ATOM 1464 C C . VAL B 1 93 ? 14.662 5.735 12.867 1.00 23.82 92 VAL B C 1
ATOM 1465 O O . VAL B 1 93 ? 13.944 4.811 12.448 1.00 21.77 92 VAL B O 1
ATOM 1472 N N . LEU B 1 94 ? 15.165 5.741 14.092 1.00 24.42 93 LEU B N 1
ATOM 1473 C CA . LEU B 1 94 ? 14.902 4.673 15.035 1.00 24.64 93 LEU B CA 1
ATOM 1474 C C . LEU B 1 94 ? 13.478 4.792 15.582 1.00 24.57 93 LEU B C 1
ATOM 1475 O O . LEU B 1 94 ? 12.804 3.781 15.764 1.00 24.85 93 LEU B O 1
ATOM 1480 N N . ALA B 1 95 ? 13.045 6.025 15.853 1.00 22.77 94 ALA B N 1
ATOM 1481 C CA . ALA B 1 95 ? 11.667 6.300 16.280 1.00 22.51 94 ALA B CA 1
ATOM 1482 C C . ALA B 1 95 ? 10.692 5.844 15.220 1.00 23.71 94 ALA B C 1
ATOM 1483 O O . ALA B 1 95 ? 9.739 5.143 15.532 1.00 29.22 94 ALA B O 1
ATOM 1485 N N . ASN B 1 96 ? 10.934 6.227 13.968 1.00 22.63 95 ASN B N 1
ATOM 1486 C CA . ASN B 1 96 ? 10.047 5.849 12.873 1.00 22.31 95 ASN B CA 1
ATOM 1487 C C . ASN B 1 96 ? 10.000 4.340 12.650 1.00 20.67 95 ASN B C 1
ATOM 1488 O O . ASN B 1 96 ? 8.945 3.803 12.345 1.00 22.73 95 ASN B O 1
ATOM 1493 N N . PHE B 1 97 ? 11.135 3.671 12.827 1.00 19.52 96 PHE B N 1
ATOM 1494 C CA . PHE B 1 97 ? 11.209 2.221 12.761 1.00 19.42 96 PHE B CA 1
ATOM 1495 C C . PHE B 1 97 ? 10.292 1.630 13.824 1.00 21.05 96 PHE B C 1
ATOM 1496 O O . PHE B 1 97 ? 9.460 0.785 13.537 1.00 22.85 96 PHE B O 1
ATOM 1504 N N . PHE B 1 98 ? 10.439 2.086 15.058 1.00 24.12 97 PHE B N 1
ATOM 1505 C CA . PHE B 1 98 ? 9.627 1.587 16.174 1.00 22.63 97 PHE B CA 1
ATOM 1506 C C . PHE B 1 98 ? 8.132 1.849 15.963 1.00 23.56 97 PHE B C 1
ATOM 1507 O O . PHE B 1 98 ? 7.307 0.948 16.188 1.00 20.94 97 PHE B O 1
ATOM 1515 N N . LEU B 1 99 ? 7.783 3.083 15.572 1.00 23.15 98 LEU B N 1
ATOM 1516 C CA . LEU B 1 99 ? 6.385 3.456 15.396 1.00 22.98 98 LEU B CA 1
ATOM 1517 C C . LEU B 1 99 ? 5.757 2.692 14.214 1.00 24.48 98 LEU B C 1
ATOM 1518 O O . LEU B 1 99 ? 4.589 2.277 14.272 1.00 24.09 98 LEU B O 1
ATOM 1523 N N . GLY B 1 100 ? 6.558 2.495 13.163 1.00 24.61 99 GLY B N 1
ATOM 1524 C CA . GLY B 1 100 ? 6.140 1.829 11.948 1.00 25.40 99 GLY B CA 1
ATOM 1525 C C . GLY B 1 100 ? 5.958 0.339 12.135 1.00 25.63 99 GLY B C 1
ATOM 1526 O O . GLY B 1 100 ? 4.948 -0.212 11.714 1.00 26.35 99 GLY B O 1
ATOM 1527 N N . ILE B 1 101 ? 6.925 -0.321 12.757 1.00 25.78 100 ILE B N 1
ATOM 1528 C CA . ILE B 1 101 ? 6.786 -1.756 13.067 1.00 27.10 100 ILE B CA 1
ATOM 1529 C C . ILE B 1 101 ? 5.560 -2.008 13.928 1.00 27.66 100 ILE B C 1
ATOM 1530 O O . ILE B 1 101 ? 4.771 -2.902 13.653 1.00 29.77 100 ILE B O 1
ATOM 1535 N N . ASN B 1 102 ? 5.383 -1.189 14.954 1.00 29.10 101 ASN B N 1
ATOM 1536 C CA . ASN B 1 102 ? 4.349 -1.422 15.950 1.00 28.74 101 ASN B CA 1
ATOM 1537 C C . ASN B 1 102 ? 2.990 -0.790 15.624 1.00 28.45 101 ASN B C 1
ATOM 1538 O O . ASN B 1 102 ? 2.058 -0.915 16.390 1.00 30.65 101 ASN B O 1
ATOM 1543 N N . ALA B 1 103 ? 2.872 -0.142 14.476 1.00 28.50 102 ALA B N 1
ATOM 1544 C CA . ALA B 1 103 ? 1.616 0.517 14.066 1.00 28.69 102 ALA B CA 1
ATOM 1545 C C . ALA B 1 103 ? 1.033 1.353 15.199 1.00 26.72 102 ALA B C 1
ATOM 1546 O O . ALA B 1 103 ? -0.168 1.316 15.477 1.00 27.92 102 ALA B O 1
ATOM 1548 N N . VAL B 1 104 ? 1.901 2.117 15.849 1.00 27.42 103 VAL B N 1
ATOM 1549 C CA . VAL B 1 104 ? 1.512 2.920 17.001 1.00 27.21 103 VAL B CA 1
ATOM 1550 C C . VAL B 1 104 ? 0.420 3.927 16.619 1.00 28.75 103 VAL B C 1
ATOM 1551 O O . VAL B 1 104 ? 0.645 4.764 15.744 1.00 26.40 103 VAL B O 1
ATOM 1555 N N . PRO B 1 105 ? -0.762 3.840 17.263 1.00 28.25 104 PRO B N 1
ATOM 1556 C CA . PRO B 1 105 ? -1.904 4.730 16.958 1.00 29.75 104 PRO B CA 1
ATOM 1557 C C . PRO B 1 105 ? -1.983 6.079 17.719 1.00 29.15 104 PRO B C 1
ATOM 1558 O O . PRO B 1 105 ? -2.682 7.003 17.283 1.00 28.29 104 PRO B O 1
ATOM 1562 N N . CYS B 1 106 ? -1.282 6.197 18.838 1.00 28.56 105 CYS B N 1
ATOM 1563 C CA . CYS B 1 106 ? -1.461 7.341 19.731 1.00 27.05 105 CYS B CA 1
ATOM 1564 C C . CYS B 1 106 ? -0.562 8.500 19.345 1.00 26.56 105 CYS B C 1
ATOM 1565 O O . CYS B 1 106 ? 0.240 8.374 18.421 1.00 27.02 105 CYS B O 1
ATOM 1568 N N . PRO B 1 107 ? -0.699 9.651 20.032 1.00 26.19 106 PRO B N 1
ATOM 1569 C CA . PRO B 1 107 ? 0.268 10.741 19.818 1.00 25.37 106 PRO B CA 1
ATOM 1570 C C . PRO B 1 107 ? 1.716 10.330 20.104 1.00 25.36 106 PRO B C 1
ATOM 1571 O O . PRO B 1 107 ? 1.982 9.593 21.062 1.00 23.97 106 PRO B O 1
ATOM 1575 N N . THR B 1 108 ? 2.633 10.811 19.264 1.00 25.05 107 THR B N 1
ATOM 1576 C CA . THR B 1 108 ? 4.035 10.486 19.356 1.00 24.95 107 THR B CA 1
ATOM 1577 C C . THR B 1 108 ? 4.820 11.746 19.081 1.00 26.41 107 THR B C 1
ATOM 1578 O O . THR B 1 108 ? 4.429 12.521 18.235 1.00 24.56 107 THR B O 1
ATOM 1582 N N . LYS B 1 109 ? 5.949 11.919 19.760 1.00 27.52 108 LYS B N 1
ATOM 1583 C CA . LYS B 1 109 ? 6.837 13.039 19.472 1.00 28.30 108 LYS B CA 1
ATOM 1584 C C . LYS B 1 109 ? 8.292 12.646 19.729 1.00 28.99 108 LYS B C 1
ATOM 1585 O O . LYS B 1 109 ? 8.579 11.817 20.594 1.00 28.79 108 LYS B O 1
ATOM 1591 N N . PHE B 1 110 ? 9.196 13.227 18.951 1.00 28.97 109 PHE B N 1
ATOM 1592 C CA . PHE B 1 110 ? 10.626 12.970 19.087 1.00 29.72 109 PHE B CA 1
ATOM 1593 C C . PHE B 1 110 ? 11.273 14.079 19.904 1.00 30.28 109 PHE B C 1
ATOM 1594 O O . PHE B 1 110 ? 10.973 15.251 19.709 1.00 29.85 109 PHE B O 1
ATOM 1602 N N . PHE B 1 111 ? 12.145 13.693 20.830 1.00 29.63 110 PHE B N 1
ATOM 1603 C CA . PHE B 1 111 ? 12.883 14.651 21.639 1.00 29.14 110 PHE B CA 1
ATOM 1604 C C . PHE B 1 111 ? 14.330 14.258 21.700 1.00 29.04 110 PHE B C 1
ATOM 1605 O O . PHE B 1 111 ? 14.677 13.092 21.510 1.00 28.38 110 PHE B O 1
ATOM 1613 N N . THR B 1 112 ? 15.156 15.252 21.989 1.00 30.75 111 THR B N 1
ATOM 1614 C CA . THR B 1 112 ? 16.527 15.070 22.425 1.00 32.80 111 THR B CA 1
ATOM 1615 C C . THR B 1 112 ? 16.738 15.689 23.823 1.00 35.46 111 THR B C 1
ATOM 1616 O O . THR B 1 112 ? 17.860 15.745 24.311 1.00 35.38 111 THR B O 1
ATOM 1620 N N . SER B 1 113 ? 15.656 16.145 24.456 1.00 36.56 112 SER B N 1
ATOM 1621 C CA . SER B 1 113 ? 15.672 16.574 25.850 1.00 37.48 112 SER B CA 1
ATOM 1622 C C . SER B 1 113 ? 14.734 15.676 26.690 1.00 37.45 112 SER B C 1
ATOM 1623 O O . SER B 1 113 ? 13.532 15.584 26.422 1.00 36.40 112 SER B O 1
ATOM 1626 N N . GLU B 1 114 ? 15.301 15.007 27.691 1.00 37.30 113 GLU B N 1
ATOM 1627 C CA . GLU B 1 114 ? 14.526 14.165 28.594 1.00 37.79 113 GLU B CA 1
ATOM 1628 C C . GLU B 1 114 ? 13.511 14.990 29.390 1.00 36.23 113 GLU B C 1
ATOM 1629 O O . GLU B 1 114 ? 12.404 14.525 29.628 1.00 36.50 113 GLU B O 1
ATOM 1635 N N . ARG B 1 115 ? 13.888 16.204 29.800 1.00 35.05 114 ARG B N 1
ATOM 1636 C CA . ARG B 1 115 ? 12.974 17.093 30.532 1.00 34.81 114 ARG B CA 1
ATOM 1637 C C . ARG B 1 115 ? 11.806 17.550 29.662 1.00 33.81 114 ARG B C 1
ATOM 1638 O O . ARG B 1 115 ? 10.673 17.613 30.137 1.00 34.58 114 ARG B O 1
ATOM 1641 N N . ASP B 1 116 ? 12.088 17.892 28.405 1.00 32.80 115 ASP B N 1
ATOM 1642 C CA . ASP B 1 116 ? 11.042 18.184 27.409 1.00 32.49 115 ASP B CA 1
ATOM 1643 C C . ASP B 1 116 ? 10.143 16.977 27.178 1.00 31.53 115 ASP B C 1
ATOM 1644 O O . ASP B 1 116 ? 8.931 17.114 27.112 1.00 31.86 115 ASP B O 1
ATOM 1649 N N . ALA B 1 117 ? 10.748 15.798 27.054 1.00 29.22 116 ALA B N 1
ATOM 1650 C CA . ALA B 1 117 ? 9.987 14.578 26.800 1.00 29.85 116 ALA B CA 1
ATOM 1651 C C . ALA B 1 117 ? 9.009 14.327 27.938 1.00 30.24 116 ALA B C 1
ATOM 1652 O O . ALA B 1 117 ? 7.801 14.230 27.713 1.00 30.84 116 ALA B O 1
ATOM 1654 N N . LEU B 1 118 ? 9.544 14.239 29.156 1.00 31.38 117 LEU B N 1
ATOM 1655 C CA . LEU B 1 118 ? 8.748 13.972 30.355 1.00 31.68 117 LEU B CA 1
ATOM 1656 C C . LEU B 1 118 ? 7.643 15.024 30.599 1.00 30.65 117 LEU B C 1
ATOM 1657 O O . LEU B 1 118 ? 6.534 14.685 31.021 1.00 29.15 117 LEU B O 1
ATOM 1662 N N . THR B 1 119 ? 7.939 16.288 30.329 1.00 30.89 118 THR B N 1
ATOM 1663 C CA . THR B 1 119 ? 6.924 17.332 30.455 1.00 32.12 118 THR B CA 1
ATOM 1664 C C . THR B 1 119 ? 5.775 17.113 29.474 1.00 30.57 118 THR B C 1
ATOM 1665 O O . THR B 1 119 ? 4.608 17.250 29.833 1.00 32.81 118 THR B O 1
ATOM 1669 N N . TRP B 1 120 ? 6.108 16.780 28.233 1.00 28.33 119 TRP B N 1
ATOM 1670 C CA . TRP B 1 120 ? 5.097 16.518 27.205 1.00 26.36 119 TRP B CA 1
ATOM 1671 C C . TRP B 1 120 ? 4.216 15.298 27.558 1.00 26.77 119 TRP B C 1
ATOM 1672 O O . TRP B 1 120 ? 3.002 15.304 27.318 1.00 22.92 119 TRP B O 1
ATOM 1683 N N . LEU B 1 121 ? 4.829 14.267 28.138 1.00 26.35 120 LEU B N 1
ATOM 1684 C CA . LEU B 1 121 ? 4.082 13.111 28.611 1.00 28.39 120 LEU B CA 1
ATOM 1685 C C . LEU B 1 121 ? 3.125 13.469 29.751 1.00 29.96 120 LEU B C 1
ATOM 1686 O O . LEU B 1 121 ? 2.096 12.815 29.910 1.00 31.23 120 LEU B O 1
ATOM 1691 N N . ALA B 1 122 ? 3.456 14.496 30.539 1.00 31.32 121 ALA B N 1
ATOM 1692 C CA . ALA B 1 122 ? 2.524 15.017 31.563 1.00 30.89 121 ALA B CA 1
ATOM 1693 C C . ALA B 1 122 ? 1.329 15.784 30.971 1.00 32.89 121 ALA B C 1
ATOM 1694 O O . ALA B 1 122 ? 0.326 15.943 31.652 1.00 33.47 121 ALA B O 1
ATOM 1696 N N . LEU B 1 123 ? 1.407 16.243 29.720 1.00 34.72 122 LEU B N 1
ATOM 1697 C CA . LEU B 1 123 ? 0.264 16.918 29.088 1.00 37.16 122 LEU B CA 1
ATOM 1698 C C . LEU B 1 123 ? -0.849 15.940 28.698 1.00 38.54 122 LEU B C 1
ATOM 1699 O O . LEU B 1 123 ? -1.236 15.851 27.536 1.00 38.37 122 LEU B O 1
ATOM 1704 N N . THR B 1 124 ? -1.372 15.239 29.705 1.00 40.89 123 THR B N 1
ATOM 1705 C CA . THR B 1 124 ? -2.503 14.320 29.566 1.00 42.16 123 THR B CA 1
ATOM 1706 C C . THR B 1 124 ? -3.412 14.454 30.793 1.00 42.87 123 THR B C 1
ATOM 1707 O O . THR B 1 124 ? -2.983 14.910 31.856 1.00 42.62 123 THR B O 1
#

B-factor: mean 32.69, std 10.02, range [13.05, 75.16]